Protein AF-A7SSW2-F1 (afdb_monomer_lite)

Radius of gyration: 31.02 Å; chains: 1; bounding box: 79×97×71 Å

Sequence (304 aa):
MAANGRMIFFIEWDREFVSFIKGVTLSPSLRGHIIVHIFYPQDISQSLLPVYKPWLFKHPTPKETKGSTREQLENYIIKYKFTTQDSRADGLSGEPHAYVFTRTNELSKDIIASTYNKGISLKTNLQKECTLLDFLDYKCKACMIGFKDRKELHSHDKDFHSLLCFNPECKHCKKENSFSTEEELRLHLSKQMKCQFCPGKVFCSETFLEKHLKNSHKKCSCPCGKYFGNRQTYLDHFFSYYPPPKGLSRPKHRDGGMPSANVHPNKVKRKVQIEEDNAITTMRLTTASSSSTMFSIESLPGDG

InterPro domains:
  IPR013087 Zinc finger C2H2-type [PS00028] (140-161)
  IPR013087 Zinc finger C2H2-type [PS50157] (138-162)
  IPR013087 Zinc finger C2H2-type [SM00355] (138-161)
  IPR013087 Zinc finger C2H2-type [SM00355] (193-217)

Structure (mmCIF, N/CA/C/O backbone):
data_AF-A7SSW2-F1
#
_entry.id   AF-A7SSW2-F1
#
loop_
_atom_site.group_PDB
_atom_site.id
_atom_site.type_symbol
_atom_site.label_atom_id
_atom_site.label_alt_id
_atom_site.label_comp_id
_atom_site.label_asym_id
_atom_site.label_entity_id
_atom_site.label_seq_id
_atom_site.pdbx_PDB_ins_code
_atom_site.Cartn_x
_atom_site.Cartn_y
_atom_site.Cartn_z
_atom_site.occupancy
_atom_site.B_iso_or_equiv
_atom_site.auth_seq_id
_atom_site.auth_comp_id
_atom_site.auth_asym_id
_atom_site.auth_atom_id
_atom_site.pdbx_PDB_model_num
ATOM 1 N N . MET A 1 1 ? -11.520 -12.405 -7.680 1.00 32.97 1 MET A N 1
ATOM 2 C CA . MET A 1 1 ? -12.721 -12.104 -6.876 1.00 32.97 1 MET A CA 1
ATOM 3 C C . MET A 1 1 ? -12.542 -10.698 -6.333 1.00 32.97 1 MET A C 1
ATOM 5 O O . MET A 1 1 ? -11.629 -10.500 -5.552 1.00 32.97 1 MET A O 1
ATOM 9 N N . ALA A 1 2 ? -13.298 -9.717 -6.829 1.00 31.42 2 ALA A N 1
ATOM 10 C CA . ALA A 1 2 ? -13.198 -8.334 -6.364 1.00 31.42 2 ALA A CA 1
ATOM 11 C C . ALA A 1 2 ? -14.057 -8.182 -5.102 1.00 31.42 2 ALA A C 1
ATOM 13 O O . ALA A 1 2 ? -15.279 -8.072 -5.189 1.00 31.42 2 ALA A O 1
ATOM 14 N N . ALA A 1 3 ? -13.430 -8.259 -3.931 1.00 42.91 3 ALA A N 1
ATOM 15 C CA . ALA A 1 3 ? -14.098 -8.021 -2.660 1.00 42.91 3 ALA A CA 1
ATOM 16 C C . ALA A 1 3 ? -14.239 -6.505 -2.452 1.00 42.91 3 ALA A C 1
ATOM 18 O O . ALA A 1 3 ? -13.406 -5.878 -1.809 1.00 42.91 3 ALA A O 1
ATOM 19 N N . ASN A 1 4 ? -15.302 -5.903 -2.991 1.00 55.81 4 ASN A N 1
ATOM 20 C CA . ASN A 1 4 ? -15.652 -4.492 -2.758 1.00 55.81 4 ASN A CA 1
ATOM 21 C C . ASN A 1 4 ? -16.254 -4.267 -1.350 1.00 55.81 4 ASN A C 1
ATOM 23 O O . ASN A 1 4 ? -17.183 -3.479 -1.179 1.00 55.81 4 ASN A O 1
ATOM 27 N N . GLY A 1 5 ? -15.756 -4.983 -0.339 1.00 71.00 5 GLY A N 1
ATOM 28 C CA . GLY A 1 5 ? -16.127 -4.796 1.060 1.00 71.00 5 GLY A CA 1
ATOM 29 C C . GLY A 1 5 ? -15.298 -3.685 1.700 1.00 71.00 5 GLY A C 1
ATOM 30 O O . GLY A 1 5 ? -14.145 -3.456 1.335 1.00 71.00 5 GLY A O 1
ATOM 31 N N . ARG A 1 6 ? -15.879 -2.980 2.670 1.00 83.94 6 ARG A N 1
ATOM 32 C CA . ARG A 1 6 ? -15.153 -1.981 3.464 1.00 83.94 6 ARG A CA 1
ATOM 33 C C . ARG A 1 6 ? -14.078 -2.672 4.307 1.00 83.94 6 ARG A C 1
ATOM 35 O O . ARG A 1 6 ? -14.362 -3.669 4.966 1.00 83.94 6 ARG A O 1
ATOM 42 N N . MET A 1 7 ? -12.863 -2.141 4.315 1.00 87.75 7 MET A N 1
ATOM 43 C CA . MET A 1 7 ? -11.751 -2.648 5.114 1.00 87.75 7 MET A CA 1
ATOM 44 C C . MET A 1 7 ? -11.543 -1.763 6.339 1.00 87.75 7 MET A C 1
ATOM 46 O O . MET A 1 7 ? -11.414 -0.543 6.223 1.00 87.75 7 MET A O 1
ATOM 50 N N . ILE A 1 8 ? -11.505 -2.376 7.517 1.00 90.69 8 ILE A N 1
ATOM 51 C CA . ILE A 1 8 ? -11.373 -1.676 8.795 1.00 90.69 8 ILE A CA 1
ATOM 52 C C . ILE A 1 8 ? -10.146 -2.223 9.516 1.00 90.69 8 ILE A C 1
ATOM 54 O O . ILE A 1 8 ? -10.021 -3.428 9.702 1.00 90.69 8 ILE A O 1
ATOM 58 N N . PHE A 1 9 ? -9.243 -1.345 9.929 1.00 91.19 9 PHE A N 1
ATOM 59 C CA . PHE A 1 9 ? -7.999 -1.699 10.601 1.00 91.19 9 PHE A CA 1
ATOM 60 C C . PHE A 1 9 ? -8.033 -1.150 12.027 1.00 91.19 9 PHE A C 1
ATOM 62 O O . PHE A 1 9 ? -8.245 0.046 12.213 1.00 91.19 9 PHE A O 1
ATOM 69 N N . PHE A 1 10 ? -7.806 -1.998 13.025 1.00 91.50 10 PHE A N 1
ATOM 70 C CA . PHE A 1 10 ? -7.644 -1.619 14.428 1.00 91.50 10 PHE A CA 1
ATOM 71 C C . PHE A 1 10 ? -6.210 -1.915 14.847 1.00 91.50 10 PHE A C 1
ATOM 73 O O . PHE A 1 10 ? -5.771 -3.059 14.758 1.00 91.50 10 PHE A O 1
ATOM 80 N N . ILE A 1 11 ? -5.468 -0.894 15.266 1.00 89.75 11 ILE A N 1
ATOM 81 C CA . ILE A 1 11 ? -4.022 -0.998 15.474 1.00 89.75 11 ILE A CA 1
ATOM 82 C C . ILE A 1 11 ? -3.668 -0.505 16.870 1.00 89.75 11 ILE A C 1
ATOM 84 O O . ILE A 1 11 ? -3.923 0.651 17.211 1.00 89.75 11 ILE A O 1
ATOM 88 N N . GLU A 1 12 ? -3.037 -1.373 17.654 1.00 88.88 12 GLU A N 1
ATOM 89 C CA . GLU A 1 12 ? -2.269 -0.997 18.836 1.00 88.88 12 GLU A CA 1
ATOM 90 C C . GLU A 1 12 ? -0.979 -0.313 18.359 1.00 88.88 12 GLU A C 1
ATOM 92 O O . GLU A 1 12 ? -0.042 -0.955 17.890 1.00 88.88 12 GLU A O 1
ATOM 97 N N . TRP A 1 13 ? -0.964 1.016 18.389 1.00 88.56 13 TRP A N 1
ATOM 98 C CA . TRP A 1 13 ? 0.068 1.830 17.763 1.00 88.56 13 TRP A CA 1
ATOM 99 C C . TRP A 1 13 ? 1.275 2.026 18.676 1.00 88.56 13 TRP A C 1
ATOM 101 O O . TRP A 1 13 ? 1.170 2.540 19.793 1.00 88.56 13 TRP A O 1
ATOM 111 N N . ASP A 1 14 ? 2.450 1.682 18.154 1.00 79.25 14 ASP A N 1
ATOM 112 C CA . ASP A 1 14 ? 3.733 1.907 18.805 1.00 79.25 14 ASP A CA 1
ATOM 113 C C . ASP A 1 14 ? 4.824 2.349 17.811 1.00 79.25 14 ASP A C 1
ATOM 115 O O . ASP A 1 14 ? 4.553 2.678 16.654 1.00 79.25 14 ASP A O 1
ATOM 119 N N . ARG A 1 15 ? 6.077 2.409 18.282 1.00 75.94 15 ARG A N 1
ATOM 120 C CA . ARG A 1 15 ? 7.226 2.859 17.479 1.00 75.94 15 ARG A CA 1
ATOM 121 C C . ARG A 1 15 ? 7.539 1.938 16.297 1.00 75.94 15 ARG A C 1
ATOM 123 O O . ARG A 1 15 ? 8.122 2.411 15.326 1.00 75.94 15 ARG A O 1
ATOM 130 N N . GLU A 1 16 ? 7.178 0.662 16.373 1.00 74.25 16 GLU A N 1
ATOM 131 C CA . GLU A 1 16 ? 7.440 -0.327 15.327 1.00 74.25 16 GLU A CA 1
ATOM 132 C C . GLU A 1 16 ? 6.388 -0.260 14.209 1.00 74.25 16 GLU A C 1
ATOM 134 O O . GLU A 1 16 ? 6.700 -0.556 13.060 1.00 74.25 16 GLU A O 1
ATOM 139 N N . PHE A 1 17 ? 5.176 0.227 14.504 1.00 77.81 17 PHE A N 1
ATOM 140 C CA . PHE A 1 17 ? 4.076 0.331 13.531 1.00 77.81 17 PHE A CA 1
ATOM 141 C C . PHE A 1 17 ? 4.056 1.606 12.687 1.00 77.81 17 PHE A C 1
ATOM 143 O O . PHE A 1 17 ? 3.204 1.752 11.808 1.00 77.81 17 PHE A O 1
ATOM 150 N N . VAL A 1 18 ? 5.006 2.522 12.887 1.00 80.75 18 VAL A N 1
ATOM 151 C CA . VAL A 1 18 ? 5.069 3.781 12.125 1.00 80.75 18 VAL A CA 1
ATOM 152 C C . VAL A 1 18 ? 5.127 3.524 10.615 1.00 80.75 18 VAL A C 1
ATOM 154 O O . VAL A 1 18 ? 4.513 4.258 9.838 1.00 80.75 18 VAL A O 1
ATOM 157 N N . SER A 1 19 ? 5.827 2.469 10.191 1.00 82.38 19 SER A N 1
ATOM 158 C CA . SER A 1 19 ? 5.965 2.066 8.786 1.00 82.38 19 SER A CA 1
ATOM 159 C C . SER A 1 19 ? 4.642 1.672 8.127 1.00 82.38 19 SER A C 1
ATOM 161 O O . SER A 1 19 ? 4.515 1.855 6.918 1.00 82.38 19 SER A O 1
ATOM 163 N N . PHE A 1 20 ? 3.641 1.220 8.893 1.00 86.94 20 PHE A N 1
ATOM 164 C CA . PHE A 1 20 ? 2.401 0.657 8.354 1.00 86.94 20 PHE A CA 1
ATOM 165 C C . PHE A 1 20 ? 1.665 1.626 7.410 1.00 86.94 20 PHE A C 1
ATOM 167 O O . PHE A 1 20 ? 1.155 1.227 6.367 1.00 86.94 20 PHE A O 1
ATOM 174 N N . ILE A 1 21 ? 1.652 2.921 7.738 1.00 88.44 21 ILE A N 1
ATOM 175 C CA . ILE A 1 21 ? 0.997 3.981 6.941 1.00 88.44 21 ILE A CA 1
ATOM 176 C C . ILE A 1 21 ? 1.968 5.035 6.407 1.00 88.44 21 ILE A C 1
ATOM 178 O O . ILE A 1 21 ? 1.553 5.962 5.704 1.00 88.44 21 ILE A O 1
ATOM 182 N N . LYS A 1 22 ? 3.262 4.936 6.723 1.00 87.19 22 LYS A N 1
ATOM 183 C CA . LYS A 1 22 ? 4.243 5.940 6.307 1.00 87.19 22 LYS A CA 1
ATOM 184 C C . LYS A 1 22 ? 4.389 5.945 4.785 1.00 87.19 22 LYS A C 1
ATOM 186 O O . LYS A 1 22 ? 4.692 4.930 4.174 1.00 87.19 22 LYS A O 1
ATOM 191 N N . GLY A 1 23 ? 4.183 7.114 4.178 1.00 85.88 23 GLY A N 1
ATOM 192 C CA . GLY A 1 23 ? 4.282 7.297 2.725 1.00 85.88 23 GLY A CA 1
ATOM 193 C C . GLY A 1 23 ? 3.109 6.722 1.923 1.00 85.88 23 GLY A C 1
ATOM 194 O O . GLY A 1 23 ? 3.071 6.910 0.711 1.00 85.88 23 GLY A O 1
ATOM 195 N N . VAL A 1 24 ? 2.131 6.081 2.572 1.00 90.25 24 VAL A N 1
ATOM 196 C CA . VAL A 1 24 ? 0.967 5.510 1.889 1.00 90.25 24 VAL A CA 1
ATOM 197 C C . VAL A 1 24 ? -0.050 6.600 1.558 1.00 90.25 24 VAL A C 1
ATOM 199 O O . VAL A 1 24 ? -0.438 7.412 2.407 1.00 90.25 24 VAL A O 1
ATOM 202 N N . THR A 1 25 ? -0.523 6.590 0.314 1.00 92.19 25 THR A N 1
ATOM 203 C CA . THR A 1 25 ? -1.600 7.463 -0.160 1.00 92.19 25 THR A CA 1
ATOM 204 C C . THR A 1 25 ? -2.740 6.635 -0.743 1.00 92.19 25 THR A C 1
ATOM 206 O O . THR A 1 25 ? -2.520 5.605 -1.369 1.00 92.19 25 THR A O 1
ATOM 209 N N . LEU A 1 26 ? -3.979 7.087 -0.543 1.00 93.38 26 LEU A N 1
ATOM 210 C CA . LEU A 1 26 ? -5.169 6.463 -1.121 1.00 93.38 26 LEU A CA 1
ATOM 211 C C . LEU A 1 26 ? -5.798 7.404 -2.150 1.00 93.38 26 LEU A C 1
ATOM 213 O O . LEU A 1 26 ? -5.981 8.605 -1.876 1.00 93.38 26 LEU A O 1
ATOM 217 N N . SER A 1 27 ? -6.154 6.841 -3.304 1.00 92.75 27 SER A N 1
ATOM 218 C CA . SER A 1 27 ? -7.001 7.496 -4.306 1.00 92.75 27 SER A CA 1
ATOM 219 C C . SER A 1 27 ? -8.309 7.998 -3.673 1.00 92.75 27 SER A C 1
ATOM 221 O O . SER A 1 27 ? -8.798 7.385 -2.720 1.00 92.75 27 SER A O 1
ATOM 223 N N . PRO A 1 28 ? -8.884 9.122 -4.141 1.00 91.50 28 PRO A N 1
ATOM 224 C CA . PRO A 1 28 ? -10.097 9.696 -3.552 1.00 91.50 28 PRO A CA 1
ATOM 225 C C . PRO A 1 28 ? -11.261 8.705 -3.423 1.00 91.50 28 PRO A C 1
ATOM 227 O O . PRO A 1 28 ? -11.895 8.645 -2.373 1.00 91.50 28 PRO A O 1
ATOM 230 N N . SER A 1 29 ? -11.476 7.887 -4.449 1.00 90.25 29 SER A N 1
ATOM 231 C CA . SER A 1 29 ? -12.510 6.852 -4.526 1.00 90.25 29 SER A CA 1
ATOM 232 C C . SER A 1 29 ? -12.311 5.701 -3.536 1.00 90.25 29 SER A C 1
ATOM 234 O O . SER A 1 29 ? -13.294 5.127 -3.076 1.00 90.25 29 SER A O 1
ATOM 236 N N . LEU A 1 30 ? -11.068 5.373 -3.162 1.00 90.38 30 LEU A N 1
ATOM 237 C CA . LEU A 1 30 ? -10.767 4.320 -2.189 1.00 90.38 30 LEU A CA 1
ATOM 238 C C . LEU A 1 30 ? -10.923 4.792 -0.733 1.00 90.38 30 LEU A C 1
ATOM 240 O O . LEU A 1 30 ? -11.161 3.974 0.154 1.00 90.38 30 LEU A O 1
ATOM 244 N N . ARG A 1 31 ? -10.830 6.101 -0.455 1.00 89.50 31 ARG A N 1
ATOM 245 C CA . ARG A 1 31 ? -10.845 6.642 0.924 1.00 89.50 31 ARG A CA 1
ATOM 246 C C . ARG A 1 31 ? -12.107 6.281 1.712 1.00 89.50 31 ARG A C 1
ATOM 248 O O . ARG A 1 31 ? -12.014 6.128 2.922 1.00 89.50 31 ARG A O 1
ATOM 255 N N . GLY A 1 32 ? -13.257 6.125 1.053 1.00 86.50 32 GLY A N 1
ATOM 256 C CA . GLY A 1 32 ? -14.507 5.703 1.706 1.00 86.50 32 GLY A CA 1
ATOM 257 C C . GLY A 1 32 ? -14.544 4.217 2.085 1.00 86.50 32 GLY A C 1
ATOM 258 O O . GLY A 1 32 ? -15.307 3.810 2.961 1.00 86.50 32 GLY A O 1
ATOM 259 N N . HIS A 1 33 ? -13.688 3.405 1.465 1.00 87.69 33 HIS A N 1
ATOM 260 C CA . HIS A 1 33 ? -13.653 1.955 1.643 1.00 87.69 33 HIS A CA 1
ATOM 261 C C . HIS A 1 33 ? -12.639 1.499 2.691 1.00 87.69 33 HIS A C 1
ATOM 263 O O . HIS A 1 33 ? -12.653 0.331 3.064 1.00 87.69 33 HIS A O 1
ATOM 269 N N . ILE A 1 34 ? -11.772 2.392 3.170 1.00 90.81 34 ILE A N 1
ATOM 270 C CA . ILE A 1 34 ? -10.734 2.076 4.150 1.00 90.81 34 ILE A CA 1
ATOM 271 C C . ILE A 1 34 ? -10.945 2.933 5.388 1.00 90.81 34 ILE A C 1
ATOM 273 O O . ILE A 1 34 ? -11.094 4.148 5.293 1.00 90.81 34 ILE A O 1
ATOM 277 N N . ILE A 1 35 ? -10.920 2.299 6.557 1.00 91.88 35 ILE A N 1
ATOM 278 C CA . ILE A 1 35 ? -10.876 2.984 7.845 1.00 91.88 35 ILE A CA 1
ATOM 279 C C . ILE A 1 35 ? -9.727 2.426 8.665 1.00 91.88 35 ILE A C 1
ATOM 281 O O . ILE A 1 35 ? -9.618 1.216 8.834 1.00 91.88 35 ILE A O 1
ATOM 285 N N . VAL A 1 36 ? -8.910 3.300 9.239 1.00 92.88 36 VAL A N 1
ATOM 286 C CA . VAL A 1 36 ? -7.834 2.915 10.149 1.00 92.88 36 VAL A CA 1
ATOM 287 C C . VAL A 1 36 ? -8.064 3.577 11.502 1.00 92.88 36 VAL A C 1
ATOM 289 O O . VAL A 1 36 ? -8.122 4.798 11.595 1.00 92.88 36 VAL A O 1
ATOM 292 N N . HIS A 1 37 ? -8.181 2.778 12.555 1.00 94.06 37 HIS A N 1
ATOM 293 C CA . HIS A 1 37 ? -8.234 3.202 13.948 1.00 94.06 37 HIS A CA 1
ATOM 294 C C . HIS A 1 37 ? -6.894 2.879 14.609 1.00 94.06 37 HIS A C 1
ATOM 296 O O . HIS A 1 37 ? -6.517 1.711 14.697 1.00 94.06 37 HIS A O 1
ATOM 302 N N . ILE A 1 38 ? -6.188 3.902 15.090 1.00 93.25 38 ILE A N 1
ATOM 303 C CA . ILE A 1 38 ? -4.947 3.735 15.853 1.00 93.25 38 ILE A CA 1
ATOM 304 C C . ILE A 1 38 ? -5.175 4.073 17.325 1.00 93.25 38 ILE A C 1
ATOM 306 O O . ILE A 1 38 ? -5.733 5.124 17.640 1.00 93.25 38 ILE A O 1
ATOM 310 N N . PHE A 1 39 ? -4.730 3.190 18.214 1.00 92.56 39 PHE A N 1
ATOM 311 C CA . PHE A 1 39 ? -4.808 3.337 19.666 1.00 92.56 39 PHE A CA 1
ATOM 312 C C . PHE A 1 39 ? -3.399 3.498 20.214 1.00 92.56 39 PHE A C 1
ATOM 314 O O . PHE A 1 39 ? -2.564 2.637 19.960 1.00 92.56 39 PHE A O 1
ATOM 321 N N . TYR A 1 40 ? -3.110 4.582 20.932 1.00 90.69 40 TYR A N 1
ATOM 322 C CA . TYR A 1 40 ? -1.745 4.874 21.382 1.00 90.69 40 TYR A CA 1
ATOM 323 C C . TYR A 1 40 ? -1.701 5.460 22.796 1.00 90.69 40 TYR A C 1
ATOM 325 O O . TYR A 1 40 ? -2.590 6.233 23.155 1.00 90.69 40 TYR A O 1
ATOM 333 N N . PRO A 1 41 ? -0.639 5.185 23.576 1.00 88.31 41 PRO A N 1
ATOM 334 C CA . PRO A 1 41 ? -0.391 5.863 24.846 1.00 88.31 41 PRO A CA 1
ATOM 335 C C . PRO A 1 41 ? -0.279 7.378 24.664 1.00 88.31 41 PRO A C 1
ATOM 337 O O . PRO A 1 41 ? 0.443 7.848 23.785 1.00 88.31 41 PRO A O 1
ATOM 340 N N . GLN A 1 42 ? -0.968 8.156 25.500 1.00 87.25 42 GLN A N 1
ATOM 341 C CA . GLN A 1 42 ? -1.008 9.619 25.381 1.00 87.25 42 GLN A CA 1
ATOM 342 C C . GLN A 1 42 ? 0.376 10.299 25.471 1.00 87.25 42 GLN A C 1
ATOM 344 O O . GLN A 1 42 ? 0.534 11.418 24.990 1.00 87.25 42 GLN A O 1
ATOM 349 N N . ASP A 1 43 ? 1.381 9.630 26.041 1.00 85.12 43 ASP A N 1
ATOM 350 C CA . ASP A 1 43 ? 2.764 10.107 26.151 1.00 85.12 43 ASP A CA 1
ATOM 351 C C . ASP A 1 43 ? 3.634 9.831 24.907 1.00 85.12 43 ASP A C 1
ATOM 353 O O . ASP A 1 43 ? 4.825 10.153 24.899 1.00 85.12 43 ASP A O 1
ATOM 357 N N . ILE A 1 44 ? 3.069 9.274 23.828 1.00 85.44 44 ILE A N 1
ATOM 358 C CA . ILE A 1 44 ? 3.795 9.117 22.564 1.00 85.44 44 ILE A CA 1
ATOM 359 C C . ILE A 1 44 ? 4.098 10.482 21.920 1.00 85.44 44 ILE A C 1
ATOM 361 O O . ILE A 1 44 ? 3.265 11.388 21.886 1.00 85.44 44 ILE A O 1
ATOM 365 N N . SER A 1 45 ? 5.299 10.623 21.352 1.00 86.56 45 SER A N 1
ATOM 366 C CA . SER A 1 45 ? 5.687 11.842 20.633 1.00 86.56 45 SER A CA 1
ATOM 367 C C . SER A 1 45 ? 4.785 12.096 19.421 1.00 86.56 45 SER A C 1
ATOM 369 O O . SER A 1 45 ? 4.563 11.198 18.608 1.00 86.56 45 SER A O 1
ATOM 371 N N . GLN A 1 46 ? 4.362 13.350 19.229 1.00 85.75 46 GLN A N 1
ATOM 372 C CA . GLN A 1 46 ? 3.592 13.786 18.055 1.00 85.75 46 GLN A CA 1
ATOM 373 C C . GLN A 1 46 ? 4.319 13.507 16.731 1.00 85.75 46 GLN A C 1
ATOM 375 O O . GLN A 1 46 ? 3.672 13.223 15.728 1.00 85.75 46 GLN A O 1
ATOM 380 N N . SER A 1 47 ? 5.657 13.517 16.725 1.00 86.31 47 SER A N 1
ATOM 381 C CA . SER A 1 47 ? 6.461 13.188 15.537 1.00 86.31 47 SER A CA 1
ATOM 382 C C . SER A 1 47 ? 6.346 11.726 15.093 1.00 86.31 47 SER A C 1
ATOM 384 O O . SER A 1 47 ? 6.664 11.403 13.950 1.00 86.31 47 SER A O 1
ATOM 386 N N . LEU A 1 48 ? 5.902 10.841 15.989 1.00 85.44 48 LEU A N 1
ATOM 387 C CA . LEU A 1 48 ? 5.667 9.423 15.714 1.00 85.44 48 LEU A CA 1
ATOM 388 C C . LEU A 1 48 ? 4.212 9.145 15.335 1.00 85.44 48 LEU A C 1
ATOM 390 O O . LEU A 1 48 ? 3.886 8.027 14.933 1.00 85.44 48 LEU A O 1
ATOM 394 N N . LEU A 1 49 ? 3.333 10.139 15.477 1.00 88.62 49 LEU A N 1
ATOM 395 C CA . LEU A 1 49 ? 1.949 10.015 15.071 1.00 88.62 49 LEU A CA 1
ATOM 396 C C . LEU A 1 49 ? 1.810 10.350 13.586 1.00 88.62 49 LEU A C 1
ATOM 398 O O . LEU A 1 49 ? 2.412 11.300 13.084 1.00 88.62 49 LEU A O 1
ATOM 402 N N . PRO A 1 50 ? 0.973 9.601 12.863 1.00 87.94 50 PRO A N 1
ATOM 403 C CA . PRO A 1 50 ? 0.709 9.888 11.466 1.00 87.94 50 PRO A CA 1
ATOM 404 C C . PRO A 1 50 ? 0.028 11.245 11.294 1.00 87.94 50 PRO A C 1
ATOM 406 O O . PRO A 1 50 ? -0.786 11.668 12.120 1.00 87.94 50 PRO A O 1
ATOM 409 N N . VAL A 1 51 ? 0.324 11.916 10.185 1.00 89.06 51 VAL A N 1
ATOM 410 C CA . VAL A 1 51 ? -0.365 13.152 9.789 1.00 89.06 51 VAL A CA 1
ATOM 411 C C . VAL A 1 51 ? -1.853 12.863 9.567 1.00 89.06 51 VAL A C 1
ATOM 413 O O . VAL A 1 51 ? -2.230 11.740 9.231 1.00 89.06 51 VAL A O 1
ATOM 416 N N . TYR A 1 52 ? -2.703 13.871 9.770 1.00 88.19 52 TYR A N 1
ATOM 417 C CA . TYR A 1 52 ? -4.140 13.761 9.533 1.00 88.19 52 TYR A CA 1
ATOM 418 C C . TYR A 1 52 ? -4.449 13.196 8.134 1.00 88.19 52 TYR A C 1
ATOM 420 O O . TYR A 1 52 ? -3.905 13.647 7.121 1.00 88.19 52 TYR A O 1
ATOM 428 N N . LYS A 1 53 ? -5.342 12.204 8.094 1.00 89.88 53 LYS A N 1
ATOM 429 C CA . LYS A 1 53 ? -5.933 11.633 6.882 1.00 89.88 53 LYS A CA 1
ATOM 430 C C . LYS A 1 53 ? -7.426 11.409 7.156 1.00 89.88 53 LYS A C 1
ATOM 432 O O . LYS A 1 53 ? -7.758 10.977 8.255 1.00 89.88 53 LYS A O 1
ATOM 437 N N . PRO A 1 54 ? -8.323 11.626 6.179 1.00 88.19 54 PRO A N 1
ATOM 438 C CA . PRO A 1 54 ? -9.772 11.515 6.397 1.00 88.19 54 PRO A CA 1
ATOM 439 C C . PRO A 1 54 ? -10.248 10.089 6.732 1.00 88.19 54 PRO A C 1
ATOM 441 O O . PRO A 1 54 ? -11.332 9.908 7.268 1.00 88.19 54 PRO A O 1
ATOM 444 N N . TRP A 1 55 ? -9.434 9.077 6.431 1.00 90.31 55 TRP A N 1
ATOM 445 C CA . TRP A 1 55 ? -9.691 7.659 6.698 1.00 90.31 55 TRP A CA 1
ATOM 446 C C . TRP A 1 55 ? -8.984 7.142 7.965 1.00 90.31 55 TRP A C 1
ATOM 448 O O . TRP A 1 55 ? -9.002 5.941 8.229 1.00 90.31 55 TRP A O 1
ATOM 458 N N . LEU A 1 56 ? -8.330 8.020 8.736 1.00 93.56 56 LEU A N 1
ATOM 459 C CA . LEU A 1 56 ? -7.490 7.663 9.880 1.00 93.56 56 LEU A CA 1
ATOM 460 C C . LEU A 1 56 ? -7.986 8.324 11.170 1.00 93.56 56 LEU A C 1
ATOM 462 O O . LEU A 1 56 ? -7.982 9.547 11.303 1.00 93.56 56 LEU A O 1
ATOM 466 N N . PHE A 1 57 ? -8.330 7.497 12.150 1.00 94.06 57 PHE A N 1
ATOM 467 C CA . PHE A 1 57 ? -8.869 7.888 13.445 1.00 94.06 57 PHE A CA 1
ATOM 468 C C . PHE A 1 57 ? -7.866 7.587 14.557 1.00 94.06 57 PHE A C 1
ATOM 470 O O . PHE A 1 57 ? -7.299 6.497 14.627 1.00 94.06 57 PHE A O 1
ATOM 477 N N . LYS A 1 58 ? -7.664 8.569 15.435 1.00 93.81 58 LYS A N 1
ATOM 478 C CA . LYS A 1 58 ? -6.680 8.555 16.520 1.00 93.81 58 LYS A CA 1
ATOM 479 C C . LYS A 1 58 ? -7.384 8.418 17.867 1.00 93.81 58 LYS A C 1
ATOM 481 O O . LYS A 1 58 ? -8.234 9.245 18.180 1.00 93.81 58 LYS A O 1
ATOM 486 N N . HIS A 1 59 ? -6.997 7.420 18.656 1.00 93.19 59 HIS A N 1
ATOM 487 C CA . HIS A 1 59 ? -7.580 7.113 19.965 1.00 93.19 59 HIS A CA 1
ATOM 488 C C . HIS A 1 59 ? -6.474 7.129 21.034 1.00 93.19 59 HIS A C 1
ATOM 490 O O . HIS A 1 59 ? -5.780 6.125 21.209 1.00 93.19 59 HIS A O 1
ATOM 496 N N . PRO A 1 60 ? -6.242 8.265 21.717 1.00 90.75 60 PRO A N 1
ATOM 497 C CA . PRO A 1 60 ? -5.270 8.325 22.803 1.00 90.75 60 PRO A CA 1
ATOM 498 C C . PRO A 1 60 ? -5.769 7.529 24.015 1.00 90.75 60 PRO A C 1
ATOM 500 O O . PRO A 1 60 ? -6.931 7.643 24.403 1.00 90.75 60 PRO A O 1
ATOM 503 N N . THR A 1 61 ? -4.881 6.758 24.639 1.00 87.94 61 THR A N 1
ATOM 504 C CA . THR A 1 61 ? -5.182 5.935 25.814 1.00 87.94 61 THR A CA 1
ATOM 505 C C . THR A 1 61 ? -4.483 6.521 27.049 1.00 87.94 61 THR A C 1
ATOM 507 O O . THR A 1 61 ? -3.260 6.715 26.993 1.00 87.94 61 THR A O 1
ATOM 510 N N . PRO A 1 62 ? -5.198 6.821 28.155 1.00 82.12 62 PRO A N 1
ATOM 511 C CA . PRO A 1 62 ? -4.592 7.372 29.364 1.00 82.12 62 PRO A CA 1
ATOM 512 C C . PRO A 1 62 ? -3.575 6.413 29.983 1.00 82.12 62 PRO A C 1
ATOM 514 O O . PRO A 1 62 ? -3.759 5.200 29.959 1.00 82.12 62 PRO A O 1
ATOM 517 N N . LYS A 1 63 ? -2.527 6.971 30.589 1.00 69.12 63 LYS A N 1
ATOM 518 C CA . LYS A 1 63 ? -1.427 6.208 31.197 1.00 69.12 63 LYS A CA 1
ATOM 519 C C . LYS A 1 63 ? -1.820 5.477 32.491 1.00 69.12 63 LYS A C 1
ATOM 521 O O . LYS A 1 63 ? -1.174 4.503 32.856 1.00 69.12 63 LYS A O 1
ATOM 526 N N . GLU A 1 64 ? -2.855 5.960 33.181 1.00 57.69 64 GLU A N 1
ATOM 527 C CA . GLU A 1 64 ? -3.161 5.603 34.579 1.00 57.69 64 GLU A CA 1
ATOM 528 C C . GLU A 1 64 ? -4.381 4.691 34.766 1.00 57.69 64 GLU A C 1
ATOM 530 O O . GLU A 1 64 ? -4.638 4.212 35.871 1.00 57.69 64 GLU A O 1
ATOM 535 N N . THR A 1 65 ? -5.157 4.423 33.713 1.00 52.97 65 THR A N 1
ATOM 536 C CA . THR A 1 65 ? -6.261 3.462 33.832 1.00 52.97 65 THR A CA 1
ATOM 537 C C . THR A 1 65 ? -5.695 2.051 33.776 1.00 52.97 65 THR A C 1
ATOM 539 O O . THR A 1 65 ? -4.838 1.757 32.952 1.00 52.97 65 THR A O 1
ATOM 542 N N . LYS A 1 66 ? -6.199 1.161 34.640 1.00 46.22 66 LYS A N 1
ATOM 543 C CA . LYS A 1 66 ? -5.809 -0.259 34.753 1.00 46.22 66 LYS A CA 1
ATOM 544 C C . LYS A 1 66 ? -5.929 -1.076 33.454 1.00 46.22 66 LYS A C 1
ATOM 546 O O . LYS A 1 66 ? -5.640 -2.264 33.498 1.00 46.22 66 LYS A O 1
ATOM 551 N N . GLY A 1 67 ? -6.344 -0.460 32.346 1.00 57.72 67 GLY A N 1
ATOM 552 C CA . GLY A 1 67 ? -6.434 -1.105 31.054 1.00 57.72 67 GLY A CA 1
ATOM 553 C C . GLY A 1 67 ? -5.304 -0.712 30.122 1.00 57.72 67 GLY A C 1
ATOM 554 O O . GLY A 1 67 ? -5.118 0.462 29.799 1.00 57.72 67 GLY A O 1
ATOM 555 N N . SER A 1 68 ? -4.571 -1.723 29.666 1.00 78.38 68 SER A N 1
ATOM 556 C CA . SER A 1 68 ? -3.578 -1.585 28.600 1.00 78.38 68 SER A CA 1
ATOM 557 C C . SER A 1 68 ? -4.192 -0.928 27.347 1.00 78.38 68 SER A C 1
ATOM 559 O O . SER A 1 68 ? -5.392 -1.050 27.100 1.00 78.38 68 SER A O 1
ATOM 561 N N . THR A 1 69 ? -3.394 -0.243 26.512 1.00 85.44 69 THR A N 1
ATOM 562 C CA . THR A 1 69 ? -3.841 0.307 25.206 1.00 85.44 69 THR A CA 1
ATOM 563 C C . THR A 1 69 ? -4.628 -0.730 24.396 1.00 85.44 69 THR A C 1
ATOM 565 O O . THR A 1 69 ? -5.628 -0.413 23.749 1.00 85.44 69 THR A O 1
ATOM 568 N N . ARG A 1 70 ? -4.216 -1.993 24.522 1.00 85.00 70 ARG A N 1
ATOM 569 C CA . ARG A 1 70 ? -4.920 -3.168 24.031 1.00 85.00 70 ARG A CA 1
ATOM 570 C C . ARG A 1 70 ? -6.359 -3.267 24.545 1.00 85.00 70 ARG A C 1
ATOM 572 O O . ARG A 1 70 ? -7.260 -3.332 23.726 1.00 85.00 70 ARG A O 1
ATOM 579 N N . GLU A 1 71 ? -6.621 -3.235 25.848 1.00 85.81 71 GLU A N 1
ATOM 580 C CA . GLU A 1 71 ? -7.991 -3.336 26.387 1.00 85.81 71 GLU A CA 1
ATOM 581 C C . GLU A 1 71 ? -8.931 -2.252 25.855 1.00 85.81 71 GLU A C 1
ATOM 583 O O . GLU A 1 71 ? -10.119 -2.499 25.650 1.00 85.81 71 GLU A O 1
ATOM 588 N N . GLN A 1 72 ? -8.424 -1.046 25.601 1.00 87.88 72 GLN A N 1
ATOM 589 C CA . GLN A 1 72 ? -9.240 0.015 25.007 1.00 87.88 72 GLN A CA 1
ATOM 590 C C . GLN A 1 72 ? -9.585 -0.279 23.550 1.00 87.88 72 GLN A C 1
ATOM 592 O O . GLN A 1 72 ? -10.742 -0.122 23.159 1.00 87.88 72 GLN A O 1
ATOM 597 N N . LEU A 1 73 ? -8.610 -0.754 22.772 1.00 89.56 73 LEU A N 1
ATOM 598 C CA . LEU A 1 73 ? -8.827 -1.251 21.415 1.00 89.56 73 LEU A CA 1
ATOM 599 C C . LEU A 1 73 ? -9.855 -2.390 21.414 1.00 89.56 73 LEU A C 1
ATOM 601 O O . LEU A 1 73 ? -10.810 -2.362 20.640 1.00 89.56 73 LEU A O 1
ATOM 605 N N . GLU A 1 74 ? -9.698 -3.362 22.310 1.00 87.56 74 GLU A N 1
ATOM 606 C CA . GLU A 1 74 ? -10.569 -4.531 22.426 1.00 87.56 74 GLU A CA 1
ATOM 607 C C . GLU A 1 74 ? -12.017 -4.126 22.763 1.00 87.56 74 GLU A C 1
ATOM 609 O O . GLU A 1 74 ? -12.964 -4.499 22.062 1.00 87.56 74 GLU A O 1
ATOM 614 N N . ASN A 1 75 ? -12.193 -3.265 23.768 1.00 87.75 75 ASN A N 1
ATOM 615 C CA . ASN A 1 75 ? -13.494 -2.710 24.141 1.00 87.75 75 ASN A CA 1
ATOM 616 C C . ASN A 1 75 ? -14.123 -1.874 23.020 1.00 87.75 75 ASN A C 1
ATOM 618 O O . ASN A 1 75 ? -15.347 -1.889 22.842 1.00 87.75 75 ASN A O 1
ATOM 622 N N . TYR A 1 76 ? -13.304 -1.139 22.264 1.00 90.25 76 TYR A N 1
ATOM 623 C CA . TYR A 1 76 ? -13.771 -0.367 21.121 1.00 90.25 76 TYR A CA 1
ATOM 624 C C . TYR A 1 76 ? -14.312 -1.284 20.027 1.00 90.25 76 TYR A C 1
ATOM 626 O O . TYR A 1 76 ? -15.419 -1.049 19.556 1.00 90.25 76 TYR A O 1
ATOM 634 N N . ILE A 1 77 ? -13.594 -2.355 19.676 1.00 88.56 77 ILE A N 1
ATOM 635 C CA . ILE A 1 77 ? -14.028 -3.344 18.674 1.00 88.56 77 ILE A CA 1
ATOM 636 C C . ILE A 1 77 ? -15.377 -3.965 19.058 1.00 88.56 77 ILE A C 1
ATOM 638 O O . ILE A 1 77 ? -16.270 -4.062 18.217 1.00 88.56 77 ILE A O 1
ATOM 642 N N . ILE A 1 78 ? -15.566 -4.342 20.327 1.00 84.44 78 ILE A N 1
ATOM 643 C CA . ILE A 1 78 ? -16.828 -4.934 20.808 1.00 84.44 78 ILE A CA 1
ATOM 644 C C . ILE A 1 78 ? -18.004 -3.967 20.602 1.00 84.44 78 ILE A C 1
ATOM 646 O O . ILE A 1 78 ? -19.065 -4.363 20.100 1.00 84.44 78 ILE A O 1
ATOM 650 N N . LYS A 1 79 ? -17.804 -2.693 20.963 1.00 85.75 79 LYS A N 1
ATOM 651 C CA . LYS A 1 79 ? -18.804 -1.620 20.835 1.00 85.75 79 LYS A CA 1
ATOM 652 C C . LYS A 1 79 ? -18.940 -1.093 19.410 1.00 85.75 79 LYS A C 1
ATOM 654 O O . LYS A 1 79 ? -19.922 -0.412 19.110 1.00 85.75 79 LYS A O 1
ATOM 659 N N . TYR A 1 80 ? -17.977 -1.389 18.542 1.00 84.12 80 TYR A N 1
ATOM 660 C CA . TYR A 1 80 ? -17.965 -0.895 17.183 1.00 84.12 80 TYR A CA 1
ATOM 661 C C . TYR A 1 80 ? -19.196 -1.410 16.444 1.00 84.12 80 TYR A C 1
ATOM 663 O O . TYR A 1 80 ? -19.479 -2.615 16.373 1.00 84.12 80 TYR A O 1
ATOM 671 N N . LYS A 1 81 ? -19.954 -0.463 15.898 1.00 74.69 81 LYS A N 1
ATOM 672 C CA . LYS A 1 81 ? -21.043 -0.766 14.986 1.00 74.69 81 LYS A CA 1
ATOM 673 C C . LYS A 1 81 ? -20.417 -0.999 13.624 1.00 74.69 81 LYS A C 1
ATOM 675 O O . LYS A 1 81 ? -20.151 -0.056 12.888 1.00 74.69 81 LYS A O 1
ATOM 680 N N . PHE A 1 82 ? -20.184 -2.265 13.307 1.00 72.00 82 PHE A N 1
ATOM 681 C CA . PHE A 1 82 ? -19.889 -2.708 11.951 1.00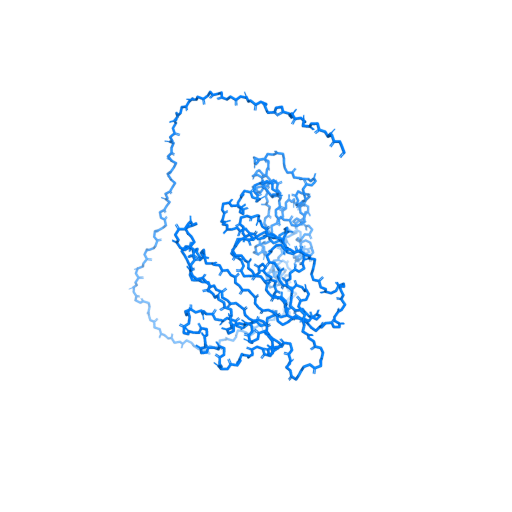 72.00 82 PHE A CA 1
ATOM 682 C C . PHE A 1 82 ? -21.172 -2.568 11.130 1.00 72.00 82 PHE A C 1
ATOM 684 O O . PHE A 1 82 ? -21.876 -3.542 10.878 1.00 72.00 82 PHE A O 1
ATOM 691 N N . THR A 1 83 ? -21.566 -1.329 10.840 1.00 57.09 83 THR A N 1
ATOM 692 C CA . THR A 1 83 ? -22.776 -1.033 10.084 1.00 57.09 83 THR A CA 1
ATOM 693 C C . THR A 1 83 ? -22.666 -1.688 8.711 1.00 57.09 83 THR A C 1
ATOM 695 O O . THR A 1 83 ? -21.868 -1.285 7.872 1.00 57.09 83 THR A O 1
ATOM 698 N N . THR A 1 84 ? -23.494 -2.709 8.491 1.00 52.72 84 THR A N 1
ATOM 699 C CA . THR A 1 84 ? -23.855 -3.252 7.170 1.00 52.72 84 THR A CA 1
ATOM 700 C C . THR A 1 84 ? -24.941 -2.405 6.487 1.00 52.72 84 THR A C 1
ATOM 702 O O . THR A 1 84 ? -25.296 -2.632 5.328 1.00 52.72 84 THR A O 1
ATOM 705 N N . GLN A 1 85 ? -25.474 -1.413 7.207 1.00 41.19 85 GLN A N 1
ATOM 706 C CA . GLN A 1 85 ? -26.468 -0.458 6.736 1.00 41.19 85 GLN A CA 1
ATOM 707 C C . GLN A 1 85 ? -25.801 0.642 5.909 1.00 41.19 85 GLN A C 1
ATOM 709 O O . GLN A 1 85 ? -25.497 1.694 6.440 1.00 41.19 85 GLN A O 1
ATOM 714 N N . ASP A 1 86 ? -25.539 0.346 4.638 1.00 39.56 86 ASP A N 1
ATOM 715 C CA . ASP A 1 86 ? -25.643 1.296 3.511 1.00 39.56 86 ASP A CA 1
ATOM 716 C C . ASP A 1 86 ? -25.756 0.539 2.173 1.00 39.56 86 ASP A C 1
ATOM 718 O O . ASP A 1 86 ? -25.421 1.016 1.090 1.00 39.56 86 ASP A O 1
ATOM 722 N N . SER A 1 87 ? -26.313 -0.673 2.221 1.00 40.97 87 SER A N 1
ATOM 723 C CA . SER A 1 87 ? -26.587 -1.516 1.053 1.00 40.97 87 SER A CA 1
ATOM 724 C C . SER A 1 87 ? -27.737 -0.996 0.171 1.00 40.97 87 SER A C 1
ATOM 726 O O . SER A 1 87 ? -28.128 -1.671 -0.776 1.00 40.97 87 SER A O 1
ATOM 728 N N . ARG A 1 88 ? -28.284 0.199 0.445 1.00 39.09 88 ARG A N 1
ATOM 729 C CA . ARG A 1 88 ? -29.393 0.787 -0.328 1.00 39.09 88 ARG A CA 1
ATOM 730 C C . ARG A 1 88 ? -29.082 2.101 -1.048 1.00 39.09 88 ARG A C 1
ATOM 732 O O . ARG A 1 88 ? -29.910 2.498 -1.858 1.00 39.09 88 ARG A O 1
ATOM 739 N N . ALA A 1 89 ? -27.925 2.731 -0.823 1.00 41.38 89 ALA A N 1
ATOM 740 C CA . ALA A 1 89 ? -27.586 3.994 -1.493 1.00 41.38 89 ALA A CA 1
ATOM 741 C C . ALA A 1 89 ? -26.421 3.880 -2.497 1.00 41.38 89 ALA A C 1
ATOM 743 O O . ALA A 1 89 ? -26.535 4.433 -3.583 1.00 41.38 89 ALA A O 1
ATOM 744 N N . ASP A 1 90 ? -25.367 3.100 -2.206 1.00 43.84 90 ASP A N 1
ATOM 745 C CA . ASP A 1 90 ? -24.102 3.188 -2.971 1.00 43.84 90 ASP A CA 1
ATOM 746 C C . ASP A 1 90 ? -23.586 1.871 -3.586 1.00 43.84 90 ASP A C 1
ATOM 748 O O . ASP A 1 90 ? -22.436 1.778 -4.019 1.00 43.84 90 ASP A O 1
ATOM 752 N N . GLY A 1 91 ? -24.405 0.815 -3.650 1.00 45.62 91 GLY A N 1
ATOM 753 C CA . GLY A 1 91 ? -24.009 -0.440 -4.316 1.00 45.62 91 GLY A CA 1
ATOM 754 C C . GLY A 1 91 ? -22.812 -1.162 -3.669 1.00 45.62 91 GLY A C 1
ATOM 755 O O . GLY A 1 91 ? -22.199 -2.035 -4.285 1.00 45.62 91 GLY A O 1
ATOM 756 N N . LEU A 1 92 ? -22.473 -0.820 -2.422 1.00 50.69 92 LEU A N 1
ATOM 757 C CA . LEU A 1 92 ? -21.425 -1.455 -1.623 1.00 50.69 92 LEU A CA 1
ATOM 758 C C . LEU A 1 92 ? -21.920 -2.803 -1.080 1.00 50.69 92 LEU A C 1
ATOM 760 O O . LEU A 1 92 ? -22.225 -2.945 0.102 1.00 50.69 92 LEU A O 1
ATOM 764 N N . SER A 1 93 ? -22.048 -3.806 -1.951 1.00 44.91 93 SER A N 1
ATOM 765 C CA . SER A 1 93 ? -22.369 -5.173 -1.535 1.00 44.91 93 SER A CA 1
ATOM 766 C C . SER A 1 93 ? -21.083 -5.922 -1.169 1.00 44.91 93 SER A C 1
ATOM 768 O O . SER A 1 93 ? -20.390 -6.457 -2.036 1.00 44.91 93 SER A O 1
ATOM 770 N N . GLY A 1 94 ? -20.743 -5.959 0.116 1.00 59.06 94 GLY A N 1
ATOM 771 C CA . GLY A 1 94 ? -19.646 -6.782 0.616 1.00 59.06 94 GLY A CA 1
ATOM 772 C C . GLY A 1 94 ? -19.559 -6.739 2.133 1.00 59.06 94 GLY A C 1
ATOM 773 O O . GLY A 1 94 ? -19.700 -5.673 2.731 1.00 59.06 94 GLY A O 1
ATOM 774 N N . GLU A 1 95 ? -19.322 -7.891 2.757 1.00 65.62 95 GLU A N 1
ATOM 775 C CA . GLU A 1 95 ? -19.088 -7.953 4.198 1.00 65.62 95 GLU A CA 1
ATOM 776 C C . GLU A 1 95 ? -17.826 -7.151 4.563 1.00 65.62 95 GLU A C 1
ATOM 778 O O . GLU A 1 95 ? -16.805 -7.226 3.858 1.00 65.62 95 GLU A O 1
ATOM 783 N N . PRO A 1 96 ? -17.873 -6.340 5.634 1.00 73.00 96 PRO A N 1
ATOM 784 C CA . PRO A 1 96 ? -16.711 -5.593 6.072 1.00 73.00 96 PRO A CA 1
ATOM 785 C C . PRO A 1 96 ? -15.614 -6.553 6.541 1.00 73.00 96 PRO A C 1
ATOM 787 O O . PRO A 1 96 ? -15.849 -7.466 7.330 1.00 73.00 96 PRO A O 1
ATOM 790 N N . HIS A 1 97 ? -14.391 -6.317 6.075 1.00 80.88 97 HIS A N 1
ATOM 791 C CA . HIS A 1 97 ? -13.218 -7.080 6.485 1.00 80.88 97 HIS A CA 1
ATOM 792 C C . HIS A 1 97 ? -12.479 -6.302 7.567 1.00 80.88 97 HIS A C 1
ATOM 794 O O . HIS A 1 97 ? -11.974 -5.207 7.309 1.00 80.88 97 HIS A O 1
ATOM 800 N N . ALA A 1 98 ? -12.416 -6.859 8.774 1.00 86.75 98 ALA A N 1
ATOM 801 C CA . ALA A 1 98 ? -11.755 -6.220 9.899 1.00 86.75 98 ALA A CA 1
ATOM 802 C C . ALA A 1 98 ? -10.403 -6.881 10.202 1.00 86.75 98 ALA A C 1
ATOM 804 O O . ALA A 1 98 ? -10.268 -8.100 10.278 1.00 86.75 98 ALA A O 1
ATOM 805 N N . TYR A 1 99 ? -9.389 -6.054 10.399 1.00 86.81 99 TYR A N 1
ATOM 806 C CA . TYR A 1 99 ? -8.021 -6.463 10.679 1.00 86.81 99 TYR A CA 1
ATOM 807 C C . TYR A 1 99 ? -7.614 -5.891 12.026 1.00 86.81 99 TYR A C 1
ATOM 809 O O . TYR A 1 99 ? -7.865 -4.714 12.293 1.00 86.81 99 TYR A O 1
ATOM 817 N N . VAL A 1 100 ? -6.997 -6.711 12.874 1.00 87.25 100 VAL A N 1
ATOM 818 C CA . VAL A 1 100 ? -6.582 -6.291 14.213 1.00 87.25 100 VAL A CA 1
ATOM 819 C C . VAL A 1 100 ? -5.098 -6.557 14.391 1.00 87.25 100 VAL A C 1
ATOM 821 O O . VAL A 1 100 ? -4.633 -7.682 14.217 1.00 87.25 100 VAL A O 1
ATOM 824 N N . PHE A 1 101 ? -4.360 -5.513 14.748 1.00 84.88 101 PHE A N 1
ATOM 825 C CA . PHE A 1 101 ? -2.917 -5.547 14.943 1.00 84.88 101 PHE A CA 1
ATOM 826 C C . PHE A 1 101 ? -2.633 -5.217 16.403 1.00 84.88 101 PHE A C 1
ATOM 828 O O . PHE A 1 101 ? -2.822 -4.081 16.835 1.00 84.88 101 PHE A O 1
ATOM 835 N N . THR A 1 102 ? -2.215 -6.228 17.159 1.00 80.44 102 THR A N 1
ATOM 836 C CA . THR A 1 102 ? -1.804 -6.124 18.566 1.00 80.44 102 THR A CA 1
ATOM 837 C C . THR A 1 102 ? -0.409 -6.697 18.720 1.00 80.44 102 THR A C 1
ATOM 839 O O . THR A 1 102 ? -0.016 -7.587 17.966 1.00 80.44 102 THR A O 1
ATOM 842 N N . ARG A 1 103 ? 0.347 -6.258 19.728 1.00 76.12 103 ARG A N 1
ATOM 843 C CA . ARG A 1 103 ? 1.731 -6.735 19.921 1.00 76.12 103 ARG A CA 1
ATOM 844 C C . ARG A 1 103 ? 1.858 -8.254 20.045 1.00 76.12 103 ARG A C 1
ATOM 846 O O . ARG A 1 103 ? 2.880 -8.815 19.669 1.00 76.12 103 ARG A O 1
ATOM 853 N N . THR A 1 104 ? 0.840 -8.917 20.588 1.00 71.38 104 THR A N 1
ATOM 854 C CA . THR A 1 104 ? 0.898 -10.335 20.960 1.00 71.38 104 THR A CA 1
ATOM 855 C C . THR A 1 104 ? 0.249 -11.283 19.951 1.00 71.38 104 THR A C 1
ATOM 857 O O . THR A 1 104 ? 0.162 -12.462 20.255 1.00 71.38 104 THR A O 1
ATOM 860 N N . ASN A 1 105 ? -0.217 -10.832 18.774 1.00 68.25 105 ASN A N 1
ATOM 861 C CA . ASN A 1 105 ? -0.940 -11.642 17.759 1.00 68.25 105 ASN A CA 1
ATOM 862 C C . ASN A 1 105 ? -2.196 -12.409 18.243 1.00 68.25 105 ASN A C 1
ATOM 864 O O . ASN A 1 105 ? -2.919 -12.991 17.433 1.00 68.25 105 ASN A O 1
ATOM 868 N N . GLU A 1 106 ? -2.487 -12.378 19.538 1.00 72.62 106 GLU A N 1
ATOM 869 C CA . GLU A 1 106 ? -3.605 -13.032 20.201 1.00 72.62 106 GLU A CA 1
ATOM 870 C C . GLU A 1 106 ? -4.673 -12.002 20.576 1.00 72.62 106 GLU A C 1
ATOM 872 O O . GLU A 1 106 ? -4.360 -10.950 21.138 1.00 72.62 106 GLU A O 1
ATOM 877 N N . LEU A 1 107 ? -5.938 -12.326 20.298 1.00 76.31 107 LEU A N 1
ATOM 878 C CA . LEU A 1 107 ? -7.114 -11.569 20.738 1.00 76.31 107 LEU A CA 1
ATOM 879 C C . LEU A 1 107 ? -7.786 -12.280 21.907 1.00 76.31 107 LEU A C 1
ATOM 881 O O . LEU A 1 107 ? -7.721 -13.507 22.015 1.00 76.31 107 LEU A O 1
ATOM 885 N N . SER A 1 108 ? -8.476 -11.523 22.761 1.00 77.94 108 SER A N 1
ATOM 886 C CA . SER A 1 108 ? -9.339 -12.131 23.770 1.00 77.94 108 SER A CA 1
ATOM 887 C C . SER A 1 108 ? -10.464 -12.942 23.115 1.00 77.94 108 SER A C 1
ATOM 889 O O . SER A 1 108 ? -10.999 -12.592 22.057 1.00 77.94 108 SER A O 1
ATOM 891 N N . LYS A 1 109 ? -10.834 -14.055 23.760 1.00 79.75 109 LYS A N 1
ATOM 892 C CA . LYS A 1 109 ? -11.906 -14.949 23.288 1.00 79.75 109 LYS A CA 1
ATOM 893 C C . LYS A 1 109 ? -13.235 -14.204 23.128 1.00 79.75 109 LYS A C 1
ATOM 895 O O . LYS A 1 109 ? -13.980 -14.487 22.194 1.00 79.75 109 LYS A O 1
ATOM 900 N N . ASP A 1 110 ? -13.477 -13.217 23.985 1.00 78.31 110 ASP A N 1
ATOM 901 C CA . ASP A 1 110 ? -14.694 -12.406 23.994 1.00 78.31 110 ASP A CA 1
ATOM 902 C C . ASP A 1 110 ? -14.852 -11.582 22.709 1.00 78.31 110 ASP A C 1
ATOM 904 O O . ASP A 1 110 ? -15.950 -11.486 22.160 1.00 78.31 110 ASP A O 1
ATOM 908 N N . ILE A 1 111 ? -13.756 -11.044 22.164 1.00 81.88 111 ILE A N 1
ATOM 909 C CA . ILE A 1 111 ? -13.780 -10.321 20.884 1.00 81.88 111 ILE A CA 1
ATOM 910 C C . ILE A 1 111 ? -14.062 -11.266 19.732 1.00 81.88 111 ILE A C 1
ATOM 912 O O . ILE A 1 111 ? -14.883 -10.948 18.870 1.00 81.88 111 ILE A O 1
ATOM 916 N N . ILE A 1 112 ? -13.373 -12.408 19.700 1.00 79.88 112 ILE A N 1
ATOM 917 C CA . ILE A 1 112 ? -13.534 -13.393 18.629 1.00 79.88 112 ILE A CA 1
ATOM 918 C C . ILE A 1 112 ? -14.998 -13.845 18.591 1.00 79.88 112 ILE A C 1
ATOM 920 O O . ILE A 1 112 ? -15.621 -13.795 17.535 1.00 79.88 112 ILE A O 1
ATOM 924 N N . ALA A 1 113 ? -15.583 -14.172 19.747 1.00 78.69 113 ALA A N 1
ATOM 925 C CA . ALA A 1 113 ? -16.992 -14.541 19.852 1.00 78.69 113 ALA A CA 1
ATOM 926 C C . ALA A 1 113 ? -17.939 -13.395 19.439 1.00 78.69 113 ALA A C 1
ATOM 928 O O . ALA A 1 113 ? -18.859 -13.599 18.647 1.00 78.69 113 ALA A O 1
ATOM 929 N N . SER A 1 114 ? -17.699 -12.173 19.929 1.00 77.81 114 SER A N 1
ATOM 930 C CA . SER A 1 114 ? -18.537 -10.997 19.639 1.00 77.81 114 SER A CA 1
ATOM 931 C C . SER A 1 114 ? -18.532 -10.599 18.158 1.00 77.81 114 SER A C 1
ATOM 933 O O . SER A 1 114 ? -19.554 -10.168 17.624 1.00 77.81 114 SER A O 1
ATOM 935 N N . THR A 1 115 ? -17.398 -10.752 17.472 1.00 76.75 115 THR A N 1
ATOM 936 C CA . THR A 1 115 ? -17.245 -10.398 16.051 1.00 76.75 115 THR A CA 1
ATOM 937 C C . THR A 1 115 ? -17.663 -11.517 15.105 1.00 76.75 115 THR A C 1
ATOM 939 O O . THR A 1 115 ? -18.288 -11.226 14.084 1.00 76.75 115 THR A O 1
ATOM 942 N N . TYR A 1 116 ? -17.437 -12.782 15.472 1.00 74.75 116 TYR A N 1
ATOM 943 C CA . TYR A 1 116 ? -17.945 -13.933 14.723 1.00 74.75 116 TYR A CA 1
ATOM 944 C C . TYR A 1 116 ? -19.473 -13.895 14.604 1.00 74.75 116 TYR A C 1
ATOM 946 O O . TYR A 1 116 ? -20.012 -14.009 13.506 1.00 74.75 116 TYR A O 1
ATOM 954 N N . ASN A 1 117 ? -20.174 -13.599 15.704 1.00 68.06 117 ASN A N 1
ATOM 955 C CA . ASN A 1 117 ? -21.635 -13.449 15.712 1.00 68.06 117 ASN A CA 1
ATOM 956 C C . ASN A 1 117 ? -22.147 -12.298 14.825 1.00 68.06 117 ASN A C 1
ATOM 958 O O . ASN A 1 117 ? -23.333 -12.240 14.514 1.00 68.06 117 ASN A O 1
ATOM 962 N N . LYS A 1 118 ? -21.266 -11.375 14.421 1.00 70.56 118 LYS A N 1
ATOM 963 C CA . LYS A 1 118 ? -21.569 -10.255 13.520 1.00 70.56 118 LYS A CA 1
ATOM 964 C C . LYS A 1 118 ? -21.144 -10.527 12.065 1.00 70.56 118 LYS A C 1
ATOM 966 O O . LYS A 1 118 ? -21.219 -9.611 11.254 1.00 70.56 118 LYS A O 1
ATOM 971 N N . GLY A 1 119 ? -20.691 -11.743 11.736 1.00 64.94 119 GLY A N 1
ATOM 972 C CA . GLY A 1 119 ? -20.234 -12.111 10.388 1.00 64.94 119 GLY A CA 1
ATOM 973 C C . GLY A 1 119 ? -18.884 -11.499 10.003 1.00 64.94 119 GLY A C 1
ATOM 974 O O . GLY A 1 119 ? -18.599 -11.307 8.828 1.00 64.94 119 GLY A O 1
ATOM 975 N N . ILE A 1 120 ? -18.051 -11.138 10.981 1.00 71.44 120 ILE A N 1
ATOM 976 C CA . ILE A 1 120 ? -16.791 -10.433 10.733 1.00 71.44 120 ILE A CA 1
ATOM 977 C C . ILE A 1 120 ? -15.627 -11.398 10.901 1.00 71.44 120 ILE A C 1
ATOM 979 O O . ILE A 1 120 ? -15.392 -11.930 11.986 1.00 71.44 120 ILE A O 1
ATOM 983 N N . SER A 1 121 ? -14.832 -11.557 9.845 1.00 67.75 121 SER A N 1
ATOM 984 C CA . SER A 1 121 ? -13.538 -12.225 9.951 1.00 67.75 121 SER A CA 1
ATOM 985 C C . SER A 1 121 ? -12.511 -11.243 10.507 1.00 67.75 121 SER A C 1
ATOM 987 O O . SER A 1 121 ? -12.084 -10.340 9.790 1.00 67.75 121 SER A O 1
ATOM 989 N N . LEU A 1 122 ? -12.073 -11.448 11.752 1.00 73.94 122 LEU A N 1
ATOM 990 C CA . LEU A 1 122 ? -10.888 -10.778 12.287 1.00 73.94 122 LEU A CA 1
ATOM 991 C C . LEU A 1 122 ? -9.629 -11.519 11.851 1.00 73.94 122 LEU A C 1
ATOM 993 O O . LEU A 1 122 ? -9.516 -12.730 12.029 1.00 73.94 122 LEU A O 1
ATOM 997 N N . LYS A 1 123 ? -8.668 -10.783 11.299 1.00 72.94 123 LYS A N 1
ATOM 998 C CA . LYS A 1 123 ? -7.332 -11.306 10.994 1.00 72.94 123 LYS A CA 1
ATOM 999 C C . LYS A 1 123 ? -6.308 -10.640 11.904 1.00 72.94 123 LYS A C 1
ATOM 1001 O O . LYS A 1 123 ? -6.216 -9.412 11.907 1.00 72.94 123 LYS A O 1
ATOM 1006 N N . THR A 1 124 ? -5.538 -11.449 12.629 1.00 68.81 124 THR A N 1
ATOM 1007 C CA . THR A 1 124 ? -4.336 -11.022 13.350 1.00 68.81 124 THR A CA 1
ATOM 1008 C C . THR A 1 124 ? -3.113 -11.500 12.584 1.00 68.81 124 THR A C 1
ATOM 1010 O O . THR A 1 124 ? -2.915 -12.694 12.375 1.00 68.81 124 THR A O 1
ATOM 1013 N N . ASN A 1 125 ? -2.306 -10.570 12.080 1.00 61.41 125 ASN A N 1
ATOM 1014 C CA . ASN A 1 125 ? -1.014 -10.919 11.503 1.00 61.41 125 ASN A CA 1
ATOM 1015 C C . ASN A 1 125 ? -0.045 -9.750 11.676 1.00 61.41 125 ASN A C 1
ATOM 1017 O O . ASN A 1 125 ? -0.109 -8.771 10.933 1.00 61.41 125 ASN A O 1
ATOM 1021 N N . LEU A 1 126 ? 0.848 -9.847 12.663 1.00 57.75 126 LEU A N 1
ATOM 1022 C CA . LEU A 1 126 ? 2.059 -9.037 12.697 1.00 57.75 126 LEU A CA 1
ATOM 1023 C C . LEU A 1 126 ? 3.113 -9.668 11.799 1.00 57.75 126 LEU A C 1
ATOM 1025 O O . LEU A 1 126 ? 3.846 -10.569 12.207 1.00 57.75 126 LEU A O 1
ATOM 1029 N N . GLN A 1 127 ? 3.280 -9.089 10.619 1.00 62.31 127 GLN A N 1
ATOM 1030 C CA . GLN A 1 127 ? 4.607 -9.012 10.027 1.00 62.31 127 GLN A CA 1
ATOM 1031 C C . GLN A 1 127 ? 5.112 -7.589 10.251 1.00 62.31 127 GLN A C 1
ATOM 1033 O O . GLN A 1 127 ? 4.466 -6.638 9.814 1.00 62.31 127 GLN A O 1
ATOM 1038 N N . LYS A 1 128 ? 6.253 -7.429 10.941 1.00 62.41 128 LYS A N 1
ATOM 1039 C CA . LYS A 1 128 ? 6.840 -6.108 11.265 1.00 62.41 128 LYS A CA 1
ATOM 1040 C C . LYS A 1 128 ? 7.128 -5.239 10.028 1.00 62.41 128 LYS A C 1
ATOM 1042 O O . LYS A 1 128 ? 7.340 -4.040 10.155 1.00 62.41 128 LYS A O 1
ATOM 1047 N N . GLU A 1 129 ? 7.118 -5.836 8.839 1.00 70.88 129 GLU A N 1
ATOM 1048 C CA . GLU A 1 129 ? 7.408 -5.171 7.567 1.00 70.88 129 GLU A CA 1
ATOM 1049 C C . GLU A 1 129 ? 6.166 -4.932 6.692 1.00 70.88 129 GLU A C 1
ATOM 1051 O O . GLU A 1 129 ? 6.303 -4.455 5.568 1.00 70.88 129 GLU A O 1
ATOM 1056 N N . CYS A 1 130 ? 4.955 -5.242 7.173 1.00 79.75 130 CYS A N 1
ATOM 1057 C CA . CYS A 1 130 ? 3.747 -5.010 6.384 1.00 79.75 130 CYS A CA 1
ATOM 1058 C C . CYS A 1 130 ? 3.312 -3.537 6.401 1.00 79.75 130 CYS A C 1
ATOM 1060 O O . CYS A 1 130 ? 3.426 -2.817 7.396 1.00 79.75 130 CYS A O 1
ATOM 1062 N N . THR A 1 131 ? 2.773 -3.096 5.274 1.00 88.25 131 THR A N 1
ATOM 1063 C CA . THR A 1 131 ? 2.185 -1.778 5.058 1.00 88.25 131 THR A CA 1
ATOM 1064 C C . THR A 1 131 ? 0.699 -1.914 4.758 1.00 88.25 131 THR A C 1
ATOM 1066 O O . THR A 1 131 ? 0.222 -2.967 4.335 1.00 88.25 131 THR A O 1
ATOM 1069 N N . LEU A 1 132 ? -0.051 -0.822 4.894 1.00 89.38 132 LEU A N 1
ATOM 1070 C CA . LEU A 1 132 ? -1.457 -0.763 4.498 1.00 89.38 132 LEU A CA 1
ATOM 1071 C C . LEU A 1 132 ? -1.655 -1.188 3.033 1.00 89.38 132 LEU A C 1
ATOM 1073 O O . LEU A 1 132 ? -2.656 -1.820 2.703 1.00 89.38 132 LEU A O 1
ATOM 1077 N N . LEU A 1 133 ? -0.686 -0.889 2.161 1.00 90.50 133 LEU A N 1
ATOM 1078 C CA . LEU A 1 133 ? -0.736 -1.287 0.758 1.00 90.50 133 LEU A CA 1
ATOM 1079 C C . LEU A 1 133 ? -0.710 -2.804 0.584 1.00 90.50 133 LEU A C 1
ATOM 1081 O O . LEU A 1 133 ? -1.270 -3.295 -0.389 1.00 90.50 133 LEU A O 1
ATOM 1085 N N . ASP A 1 134 ? -0.114 -3.578 1.488 1.00 88.75 134 ASP A N 1
ATOM 1086 C CA . ASP A 1 134 ? -0.038 -5.037 1.341 1.00 88.75 134 ASP A CA 1
ATOM 1087 C C . ASP A 1 134 ? -1.413 -5.708 1.351 1.00 88.75 134 ASP A C 1
ATOM 1089 O O . ASP A 1 134 ? -1.585 -6.742 0.711 1.00 88.75 134 ASP A O 1
ATOM 1093 N N . PHE A 1 135 ? -2.410 -5.044 1.934 1.00 88.00 135 PHE A N 1
ATOM 1094 C CA . PHE A 1 135 ? -3.797 -5.496 1.983 1.00 88.00 135 PHE A CA 1
ATOM 1095 C C . PHE A 1 135 ? -4.635 -5.078 0.766 1.00 88.00 135 PHE A C 1
ATOM 1097 O O . PHE A 1 135 ? -5.797 -5.460 0.672 1.00 88.00 135 PHE A O 1
ATOM 1104 N N . LEU A 1 136 ? -4.069 -4.293 -0.156 1.00 89.50 136 LEU A N 1
ATOM 1105 C CA . LEU A 1 136 ? -4.762 -3.815 -1.352 1.00 89.50 136 LEU A CA 1
ATOM 1106 C C . LEU A 1 136 ? -4.358 -4.623 -2.584 1.00 89.50 136 LEU A C 1
ATOM 1108 O O . LEU A 1 136 ? -3.167 -4.845 -2.827 1.00 89.50 136 LEU A O 1
ATOM 1112 N N . ASP A 1 137 ? -5.344 -4.995 -3.396 1.00 89.31 137 ASP A N 1
ATOM 1113 C CA . ASP A 1 137 ? -5.111 -5.679 -4.672 1.00 89.31 137 ASP A CA 1
ATOM 1114 C C . ASP A 1 137 ? -4.570 -4.711 -5.731 1.00 89.31 137 ASP A C 1
ATOM 1116 O O . ASP A 1 137 ? -3.627 -5.023 -6.462 1.00 89.31 137 ASP A O 1
ATOM 1120 N N . TYR A 1 138 ? -5.140 -3.504 -5.788 1.00 92.00 138 TYR A N 1
ATOM 1121 C CA . TYR A 1 138 ? -4.812 -2.495 -6.791 1.00 92.00 138 TYR A CA 1
ATOM 1122 C C . TYR A 1 138 ? -3.934 -1.414 -6.173 1.00 92.00 138 TYR A C 1
ATOM 1124 O O . TYR A 1 138 ? -4.404 -0.511 -5.480 1.00 92.00 138 TYR A O 1
ATOM 1132 N N . LYS A 1 139 ? -2.626 -1.520 -6.404 1.00 92.06 139 LYS A N 1
ATOM 1133 C CA . LYS A 1 139 ? -1.631 -0.614 -5.827 1.00 92.06 139 LYS A CA 1
ATOM 1134 C C . LYS A 1 139 ? -0.476 -0.351 -6.774 1.00 92.06 139 LYS A C 1
ATOM 1136 O O . LYS A 1 139 ? 0.045 -1.274 -7.398 1.00 92.06 139 LYS A O 1
ATOM 1141 N N . CYS A 1 140 ? -0.016 0.893 -6.792 1.00 87.94 140 CYS A N 1
ATOM 1142 C CA . CYS A 1 140 ? 1.249 1.258 -7.407 1.00 87.94 140 CYS A CA 1
ATOM 1143 C C . CYS A 1 140 ? 2.352 1.222 -6.344 1.00 87.94 140 CYS A C 1
ATOM 1145 O O . CYS A 1 140 ? 2.389 2.057 -5.438 1.00 87.94 140 CYS A O 1
ATOM 1147 N N . LYS A 1 141 ? 3.269 0.255 -6.463 1.00 84.69 141 LYS A N 1
ATOM 1148 C CA . LYS A 1 141 ? 4.420 0.116 -5.553 1.00 84.69 141 LYS A CA 1
ATOM 1149 C C . LYS A 1 141 ? 5.465 1.217 -5.743 1.00 84.69 141 LYS A C 1
ATOM 1151 O O . LYS A 1 141 ? 6.177 1.532 -4.800 1.00 84.69 141 LYS A O 1
ATOM 1156 N N . ALA A 1 142 ? 5.555 1.800 -6.939 1.00 82.69 142 ALA A N 1
ATOM 1157 C CA . ALA A 1 142 ? 6.500 2.880 -7.218 1.00 82.69 142 ALA A CA 1
ATOM 1158 C C . ALA A 1 142 ? 6.074 4.194 -6.544 1.00 82.69 142 ALA A C 1
ATOM 1160 O O . ALA A 1 142 ? 6.901 4.888 -5.963 1.00 82.69 142 ALA A O 1
ATOM 1161 N N . CYS A 1 143 ? 4.778 4.515 -6.587 1.00 85.56 143 CYS A N 1
ATOM 1162 C CA . CYS A 1 143 ? 4.230 5.746 -6.016 1.00 85.56 143 CYS A CA 1
ATOM 1163 C C . CYS A 1 143 ? 3.660 5.579 -4.599 1.00 85.56 143 CYS A C 1
ATOM 1165 O O . CYS A 1 143 ? 3.286 6.574 -3.984 1.00 85.56 143 CYS A O 1
ATOM 1167 N N . MET A 1 144 ? 3.577 4.350 -4.079 1.00 90.06 144 MET A N 1
ATOM 1168 C CA . MET A 1 144 ? 2.947 4.022 -2.792 1.00 90.06 144 MET A CA 1
ATOM 1169 C C . MET A 1 144 ? 1.469 4.458 -2.706 1.00 90.06 144 MET A C 1
ATOM 1171 O O . MET A 1 144 ? 1.004 4.960 -1.677 1.00 90.06 144 MET A O 1
ATOM 1175 N N . I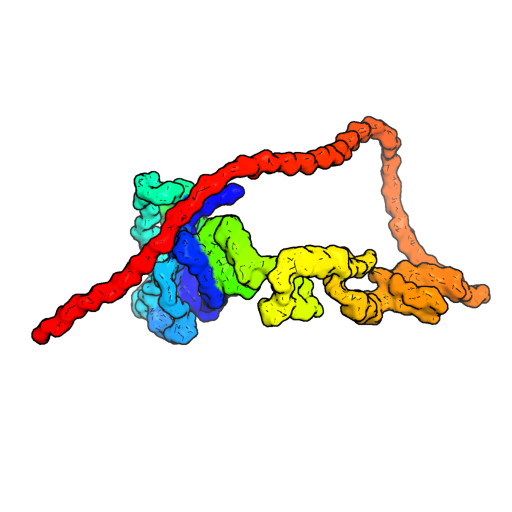LE A 1 145 ? 0.719 4.254 -3.798 1.00 92.12 145 ILE A N 1
ATOM 1176 C CA . ILE A 1 145 ? -0.696 4.647 -3.918 1.00 92.12 145 ILE A CA 1
ATOM 1177 C C . ILE A 1 145 ? -1.600 3.415 -4.032 1.00 92.12 145 ILE A C 1
ATOM 1179 O O . ILE A 1 145 ? -1.334 2.526 -4.840 1.00 92.12 145 ILE A O 1
ATOM 1183 N N . GLY A 1 146 ? -2.677 3.385 -3.243 1.00 93.75 146 GLY A N 1
ATOM 1184 C CA . GLY A 1 146 ? -3.768 2.412 -3.344 1.00 93.75 146 GLY A CA 1
ATOM 1185 C C . GLY A 1 146 ? -4.953 2.923 -4.175 1.00 93.75 146 GLY A C 1
ATOM 1186 O O . GLY A 1 146 ? -5.367 4.082 -4.037 1.00 93.75 146 GLY A O 1
ATOM 1187 N N . PHE A 1 147 ? -5.530 2.044 -4.992 1.00 93.56 147 PHE A N 1
ATOM 1188 C CA . PHE A 1 147 ? -6.642 2.316 -5.909 1.00 93.56 147 PHE A CA 1
ATOM 1189 C C . PHE A 1 147 ? -7.872 1.476 -5.577 1.00 93.56 147 PHE A C 1
ATOM 1191 O O . PHE A 1 147 ? -7.748 0.387 -5.012 1.00 93.56 147 PHE A O 1
ATOM 1198 N N . LYS A 1 148 ? -9.062 1.985 -5.917 1.00 90.06 148 LYS A N 1
ATOM 1199 C CA . LYS A 1 148 ? -10.316 1.258 -5.684 1.00 90.06 148 LYS A CA 1
ATOM 1200 C C . LYS A 1 148 ? -10.427 0.038 -6.587 1.00 90.06 148 LYS A C 1
ATOM 1202 O O . LYS A 1 148 ? -10.848 -1.026 -6.142 1.00 90.06 148 LYS A O 1
ATOM 1207 N N . ASP A 1 149 ? -10.051 0.195 -7.850 1.00 89.62 149 ASP A N 1
ATOM 1208 C CA . ASP A 1 149 ? -10.176 -0.855 -8.845 1.00 89.62 149 ASP A CA 1
ATOM 1209 C C . ASP A 1 149 ? -9.005 -0.880 -9.839 1.00 89.62 149 ASP A C 1
ATOM 1211 O O . ASP A 1 149 ? -8.099 -0.041 -9.841 1.00 89.62 149 ASP A O 1
ATOM 1215 N N . ARG A 1 150 ? -9.037 -1.889 -10.713 1.00 88.81 150 ARG A N 1
ATOM 1216 C CA . ARG A 1 150 ? -8.049 -2.069 -11.777 1.00 88.81 150 ARG A CA 1
ATOM 1217 C C . ARG A 1 150 ? -8.057 -0.928 -12.797 1.00 88.81 150 ARG A C 1
ATOM 1219 O O . ARG A 1 150 ? -7.016 -0.677 -13.396 1.00 88.81 150 ARG A O 1
ATOM 1226 N N . LYS A 1 151 ? -9.203 -0.280 -13.041 1.00 90.44 151 LYS A N 1
ATOM 1227 C CA . LYS A 1 151 ? -9.322 0.787 -14.048 1.00 90.44 151 LYS A CA 1
ATOM 1228 C C . LYS A 1 151 ? -8.565 2.025 -13.589 1.00 90.44 151 LYS A C 1
ATOM 1230 O O . LYS A 1 151 ? -7.819 2.595 -14.375 1.00 90.44 151 LYS A O 1
ATOM 1235 N N . GLU A 1 152 ? -8.701 2.390 -12.319 1.00 93.00 152 GLU A N 1
ATOM 1236 C CA . GLU A 1 152 ? -7.957 3.498 -11.723 1.00 93.00 152 GLU A CA 1
ATOM 1237 C C . GLU A 1 152 ? -6.452 3.241 -11.708 1.00 93.00 152 GLU A C 1
ATOM 1239 O O . GLU A 1 152 ? -5.688 4.119 -12.105 1.00 93.00 152 GLU A O 1
ATOM 1244 N N . LEU A 1 153 ? -6.024 2.033 -11.312 1.00 90.19 153 LEU A N 1
ATOM 1245 C CA . LEU A 1 153 ? -4.610 1.655 -11.379 1.00 90.19 153 LEU A CA 1
ATOM 1246 C C . LEU A 1 153 ? -4.092 1.739 -12.818 1.00 90.19 153 LEU A C 1
ATOM 1248 O O . LEU A 1 153 ? -3.037 2.312 -13.050 1.00 90.19 153 LEU A O 1
ATOM 1252 N N . HIS A 1 154 ? -4.848 1.227 -13.791 1.00 84.88 154 HIS A N 1
ATOM 1253 C CA . HIS A 1 154 ? -4.453 1.290 -15.194 1.00 84.88 154 HIS A CA 1
ATOM 1254 C C . HIS A 1 154 ? -4.377 2.728 -15.722 1.00 84.88 154 HIS A C 1
ATOM 1256 O O . HIS A 1 154 ? -3.444 3.049 -16.449 1.00 84.88 154 HIS A O 1
ATOM 1262 N N . SER A 1 155 ? -5.313 3.606 -15.344 1.00 87.00 155 SER A N 1
ATOM 1263 C CA . SER A 1 155 ? -5.250 5.031 -15.697 1.00 87.00 155 SER A CA 1
ATOM 1264 C C . SER A 1 155 ? -4.033 5.703 -15.070 1.00 87.00 155 SER A C 1
ATOM 1266 O O . SER A 1 155 ? -3.312 6.422 -15.748 1.00 87.00 155 SER A O 1
ATOM 1268 N N . HIS A 1 156 ? -3.751 5.428 -13.796 1.00 88.19 156 HIS A N 1
ATOM 1269 C CA . HIS A 1 156 ? -2.547 5.930 -13.143 1.00 88.19 156 HIS A CA 1
ATOM 1270 C C . HIS A 1 156 ? -1.278 5.430 -13.840 1.00 88.19 156 HIS A C 1
ATOM 1272 O O . HIS A 1 156 ? -0.385 6.217 -14.147 1.00 88.19 156 HIS A O 1
ATOM 1278 N N . ASP A 1 157 ? -1.203 4.137 -14.143 1.00 82.94 157 ASP A N 1
ATOM 1279 C CA . ASP A 1 157 ? -0.082 3.581 -14.887 1.00 82.94 157 ASP A CA 1
ATOM 1280 C C . ASP A 1 157 ? 0.021 4.249 -16.263 1.00 82.94 157 ASP A C 1
ATOM 1282 O O . ASP A 1 157 ? 1.126 4.561 -16.699 1.00 82.94 157 ASP A O 1
ATOM 1286 N N . LYS A 1 158 ? -1.102 4.561 -16.921 1.00 79.81 158 LYS A N 1
ATOM 1287 C CA . LYS A 1 158 ? -1.148 5.356 -18.156 1.00 79.81 158 LYS A CA 1
ATOM 1288 C C . LYS A 1 158 ? -0.486 6.717 -18.002 1.00 79.81 158 LYS A C 1
ATOM 1290 O O . LYS A 1 158 ? 0.457 7.037 -18.722 1.00 79.81 158 LYS A O 1
ATOM 1295 N N . ASP A 1 159 ? -0.927 7.478 -17.020 1.00 81.62 159 ASP A N 1
ATOM 1296 C CA . ASP A 1 159 ? -0.565 8.887 -16.892 1.00 81.62 159 ASP A CA 1
ATOM 1297 C C . ASP A 1 159 ? 0.830 9.092 -16.278 1.00 81.62 159 ASP A C 1
ATOM 1299 O O . ASP A 1 159 ? 1.510 10.087 -16.543 1.00 81.62 159 ASP A O 1
ATOM 1303 N N . PHE A 1 160 ? 1.275 8.154 -15.439 1.00 74.56 160 PHE A N 1
ATOM 1304 C CA . PHE A 1 160 ? 2.496 8.297 -14.644 1.00 74.56 160 PHE A CA 1
ATOM 1305 C C . PHE A 1 160 ? 3.600 7.307 -15.027 1.00 74.56 160 PHE A C 1
ATOM 1307 O O . PHE A 1 160 ? 4.767 7.573 -14.720 1.00 74.56 160 PHE A O 1
ATOM 1314 N N . HIS A 1 161 ? 3.266 6.204 -15.706 1.00 73.50 161 HIS A N 1
ATOM 1315 C CA . HIS A 1 161 ? 4.208 5.116 -15.991 1.00 73.50 161 HIS A CA 1
ATOM 1316 C C . HIS A 1 161 ? 4.242 4.629 -17.448 1.00 73.50 161 HIS A C 1
ATOM 1318 O O . HIS A 1 161 ? 5.202 3.955 -17.814 1.00 73.50 161 HIS A O 1
ATOM 1324 N N . SER A 1 162 ? 3.282 4.975 -18.312 1.00 68.00 162 SER A N 1
ATOM 1325 C CA . SER A 1 162 ? 3.113 4.284 -19.609 1.00 68.00 162 SER A CA 1
ATOM 1326 C C . SER A 1 162 ? 4.041 4.728 -20.717 1.00 68.00 162 SER A C 1
ATOM 1328 O O . SER A 1 162 ? 3.915 4.291 -21.854 1.00 68.00 162 SER A O 1
ATOM 1330 N N . LEU A 1 163 ? 5.027 5.540 -20.367 1.00 74.31 163 LEU A N 1
ATOM 1331 C CA . LEU A 1 163 ? 6.116 5.927 -21.245 1.00 74.31 163 LEU A CA 1
ATOM 1332 C C . LEU A 1 163 ? 7.468 5.703 -20.560 1.00 74.31 163 LEU A C 1
ATOM 1334 O O . LEU A 1 163 ? 8.456 6.350 -20.891 1.00 74.31 163 LEU A O 1
ATOM 1338 N N . LEU A 1 164 ? 7.524 4.793 -19.583 1.00 78.81 164 LEU A N 1
ATOM 1339 C CA . LEU A 1 164 ? 8.748 4.436 -18.876 1.00 78.81 164 LEU A CA 1
ATOM 1340 C C . LEU A 1 164 ? 9.190 3.019 -19.201 1.00 78.81 164 LEU A C 1
ATOM 1342 O O . LEU A 1 164 ? 8.393 2.100 -19.380 1.00 78.81 164 LEU A O 1
ATOM 1346 N N . CYS A 1 165 ? 10.503 2.826 -19.212 1.00 79.81 165 CYS A N 1
ATOM 1347 C CA . CYS A 1 165 ? 11.073 1.494 -19.207 1.00 79.81 165 CYS A CA 1
ATOM 1348 C C . CYS A 1 165 ? 11.199 0.983 -17.765 1.00 79.81 165 CYS A C 1
ATOM 1350 O O . CYS A 1 165 ? 11.903 1.571 -16.951 1.00 79.81 165 CYS A O 1
ATOM 1352 N N . PHE A 1 166 ? 10.593 -0.166 -17.461 1.00 73.50 166 PHE A N 1
ATOM 1353 C CA . PHE A 1 166 ? 10.672 -0.799 -16.135 1.00 73.50 166 PHE A CA 1
ATOM 1354 C C . PHE A 1 166 ? 12.054 -1.373 -15.776 1.00 73.50 166 PHE A C 1
ATOM 1356 O O . PHE A 1 166 ? 12.240 -1.890 -14.676 1.00 73.50 166 PHE A O 1
ATOM 1363 N N . ASN A 1 167 ? 13.030 -1.321 -16.687 1.00 79.12 167 ASN A N 1
ATOM 1364 C CA . ASN A 1 167 ? 14.394 -1.733 -16.383 1.00 79.12 167 ASN A CA 1
ATOM 1365 C C . ASN A 1 167 ? 15.093 -0.628 -15.569 1.00 79.12 167 ASN A C 1
ATOM 1367 O O . ASN A 1 167 ? 15.301 0.456 -16.115 1.00 79.12 167 ASN A O 1
ATOM 1371 N N . PRO A 1 168 ? 15.503 -0.880 -14.312 1.00 73.81 168 PRO A N 1
ATOM 1372 C CA . PRO A 1 168 ? 16.095 0.145 -13.449 1.00 73.81 168 PRO A CA 1
ATOM 1373 C C . PRO A 1 168 ? 17.406 0.724 -14.000 1.00 73.81 168 PRO A C 1
ATOM 1375 O O . PRO A 1 168 ? 17.717 1.880 -13.733 1.00 73.81 168 PRO A O 1
ATOM 1378 N N . GLU A 1 169 ? 18.141 -0.039 -14.815 1.00 75.25 169 GLU A N 1
ATOM 1379 C CA . GLU A 1 169 ? 19.387 0.402 -15.461 1.00 75.25 169 GLU A CA 1
ATOM 1380 C C . GLU A 1 169 ? 19.136 1.210 -16.751 1.00 75.25 169 GLU A C 1
ATOM 1382 O O . GLU A 1 169 ? 20.071 1.695 -17.391 1.00 75.25 169 GLU A O 1
ATOM 1387 N N . CYS A 1 170 ? 17.878 1.338 -17.187 1.00 81.19 170 CYS A N 1
ATOM 1388 C CA . CYS A 1 170 ? 17.530 2.099 -18.380 1.00 81.19 170 CYS A CA 1
ATOM 1389 C C . CYS A 1 170 ? 17.484 3.598 -18.086 1.00 81.19 170 CYS A C 1
ATOM 1391 O O . CYS A 1 170 ? 16.917 4.035 -17.093 1.00 81.19 170 CYS A O 1
ATOM 1393 N N . LYS A 1 171 ? 17.986 4.415 -19.016 1.00 80.44 171 LYS A N 1
ATOM 1394 C CA . LYS A 1 171 ? 17.881 5.881 -18.929 1.00 80.44 171 LYS A CA 1
ATOM 1395 C C . LYS A 1 171 ? 16.426 6.362 -18.887 1.00 80.44 171 LYS A C 1
ATOM 1397 O O . LYS A 1 171 ? 16.138 7.341 -18.208 1.00 80.44 171 LYS A O 1
ATOM 1402 N N . HIS A 1 172 ? 15.530 5.634 -19.555 1.00 80.62 172 HIS A N 1
ATOM 1403 C CA . HIS A 1 172 ? 14.094 5.911 -19.645 1.00 80.62 172 HIS A CA 1
ATOM 1404 C C . HIS A 1 172 ? 13.282 5.315 -18.479 1.00 80.62 172 HIS A C 1
ATOM 1406 O O . HIS A 1 172 ? 12.064 5.188 -18.576 1.00 80.62 172 HIS A O 1
ATOM 1412 N N . CYS A 1 173 ? 13.929 4.901 -17.382 1.00 75.19 173 CYS A N 1
ATOM 1413 C CA . CYS A 1 173 ? 13.230 4.420 -16.184 1.00 75.19 173 CYS A CA 1
ATOM 1414 C C . CYS A 1 173 ? 12.671 5.555 -15.315 1.00 75.19 173 CYS A C 1
ATOM 1416 O O . CYS A 1 173 ? 11.844 5.322 -14.435 1.00 75.19 173 CYS A O 1
ATOM 1418 N N . LYS A 1 174 ? 13.109 6.793 -15.571 1.00 75.94 174 LYS A N 1
ATOM 1419 C CA . LYS A 1 174 ? 12.683 7.993 -14.854 1.00 75.94 174 LYS A CA 1
ATOM 1420 C C . LYS A 1 174 ? 11.773 8.857 -15.716 1.00 75.94 174 LYS A C 1
ATOM 1422 O O . LYS A 1 174 ? 11.987 8.976 -16.918 1.00 75.94 174 LYS A O 1
ATOM 1427 N N . LYS A 1 175 ? 10.829 9.546 -15.067 1.00 71.50 175 LYS A N 1
ATOM 1428 C CA . LYS A 1 175 ? 9.853 10.448 -15.707 1.00 71.50 175 LYS A CA 1
ATOM 1429 C C . LYS A 1 175 ? 10.492 11.534 -16.576 1.00 71.50 175 LYS A C 1
ATOM 1431 O O . LYS A 1 175 ? 9.984 11.811 -17.657 1.00 71.50 175 LYS A O 1
ATOM 1436 N N . GLU A 1 176 ? 11.625 12.077 -16.133 1.00 71.94 176 GLU A N 1
ATOM 1437 C CA . GLU A 1 176 ? 12.415 13.086 -16.859 1.00 71.94 176 GLU A CA 1
ATOM 1438 C C . GLU A 1 176 ? 12.899 12.618 -18.240 1.00 71.94 176 GLU A C 1
ATOM 1440 O O . GLU A 1 176 ? 13.070 13.436 -19.134 1.00 71.94 176 GLU A O 1
ATOM 1445 N N . ASN A 1 177 ? 13.053 11.306 -18.428 1.00 77.81 177 ASN A N 1
ATOM 1446 C CA . ASN A 1 177 ? 13.490 10.693 -19.678 1.00 77.81 177 ASN A CA 1
ATOM 1447 C C . ASN A 1 177 ? 12.418 9.744 -20.230 1.00 77.81 177 ASN A C 1
ATOM 1449 O O . ASN A 1 177 ? 12.754 8.741 -20.856 1.00 77.81 177 ASN A O 1
ATOM 1453 N N . SER A 1 178 ? 11.140 9.987 -19.943 1.00 77.62 178 SER A N 1
ATOM 1454 C CA . SER A 1 178 ? 10.064 9.179 -20.522 1.00 77.62 178 SER A CA 1
ATOM 1455 C C . SER A 1 178 ? 10.052 9.277 -22.051 1.00 77.62 178 SER A C 1
ATOM 1457 O O . SER A 1 178 ? 10.555 10.236 -22.638 1.00 77.62 178 SER A O 1
ATOM 1459 N N . PHE A 1 179 ? 9.527 8.244 -22.703 1.00 79.81 179 PHE A N 1
ATOM 1460 C CA . PHE A 1 179 ? 9.252 8.283 -24.136 1.00 79.81 179 PHE A CA 1
ATOM 1461 C C . PHE A 1 179 ? 8.170 9.323 -24.432 1.00 79.81 179 PHE A C 1
ATOM 1463 O O . PHE A 1 179 ? 7.333 9.606 -23.579 1.00 79.81 179 PHE A O 1
ATOM 1470 N N . SER A 1 180 ? 8.176 9.895 -25.634 1.00 73.44 180 SER A N 1
ATOM 1471 C CA . SER A 1 180 ? 7.152 10.874 -26.022 1.00 73.44 180 SER A CA 1
ATOM 1472 C C . SER A 1 180 ? 5.875 10.185 -26.501 1.00 73.44 180 SER A C 1
ATOM 1474 O O . SER A 1 180 ? 4.787 10.749 -26.405 1.00 73.44 180 SER A O 1
ATOM 1476 N N . THR A 1 181 ? 5.997 8.953 -27.007 1.00 76.25 181 THR A N 1
ATOM 1477 C CA . THR A 1 181 ? 4.885 8.168 -27.551 1.00 76.25 181 THR A CA 1
ATOM 1478 C C . THR A 1 181 ? 4.950 6.699 -27.129 1.00 76.25 181 THR A C 1
ATOM 1480 O O . THR A 1 181 ? 6.011 6.153 -26.814 1.00 76.25 181 THR A O 1
ATOM 1483 N N . GLU A 1 182 ? 3.798 6.027 -27.149 1.00 76.12 182 GLU A N 1
ATOM 1484 C CA . GLU A 1 182 ? 3.703 4.591 -26.854 1.00 76.12 182 GLU A CA 1
ATOM 1485 C C . GLU A 1 182 ? 4.458 3.746 -27.892 1.00 76.12 182 GLU A C 1
ATOM 1487 O O . GLU A 1 182 ? 5.035 2.708 -27.568 1.00 76.12 182 GLU A O 1
ATOM 1492 N N . GLU A 1 183 ? 4.528 4.217 -29.137 1.00 80.69 183 GLU A N 1
ATOM 1493 C CA . GLU A 1 183 ? 5.274 3.573 -30.217 1.00 80.69 183 GLU A CA 1
ATOM 1494 C C . GLU A 1 183 ? 6.782 3.572 -29.953 1.00 80.69 183 GLU A C 1
ATOM 1496 O O . GLU A 1 183 ? 7.436 2.548 -30.163 1.00 80.69 183 GLU A O 1
ATOM 1501 N N . GLU A 1 184 ? 7.328 4.674 -29.432 1.00 82.94 184 GLU A N 1
ATOM 1502 C CA . GLU A 1 184 ? 8.729 4.763 -29.014 1.00 82.94 184 GLU A CA 1
ATOM 1503 C C . GLU A 1 184 ? 9.035 3.805 -27.861 1.00 82.94 184 GLU A C 1
ATOM 1505 O O . GLU A 1 184 ? 10.033 3.078 -27.921 1.00 82.94 184 GLU A O 1
ATOM 1510 N N . LEU A 1 185 ? 8.162 3.742 -26.847 1.00 83.00 185 LEU A N 1
ATOM 1511 C CA . LEU A 1 185 ? 8.307 2.777 -25.757 1.00 83.00 185 LEU A CA 1
ATOM 1512 C C . LEU A 1 185 ? 8.238 1.344 -26.296 1.00 83.00 185 LEU A C 1
ATOM 1514 O O . LEU A 1 185 ? 9.094 0.522 -25.973 1.00 83.00 185 LEU A O 1
ATOM 1518 N N . ARG A 1 186 ? 7.261 1.026 -27.149 1.00 83.06 186 ARG A N 1
ATOM 1519 C CA . ARG A 1 186 ? 7.107 -0.314 -27.731 1.00 83.06 186 ARG A CA 1
ATOM 1520 C C . ARG A 1 186 ? 8.328 -0.701 -28.562 1.00 83.06 186 ARG A C 1
ATOM 1522 O O . ARG A 1 186 ? 8.819 -1.824 -28.441 1.00 83.06 186 ARG A O 1
ATOM 1529 N N . LEU A 1 187 ? 8.855 0.226 -29.363 1.00 86.12 187 LEU A N 1
ATOM 1530 C CA . LEU A 1 187 ? 10.080 0.023 -30.130 1.00 86.12 187 LEU A CA 1
ATOM 1531 C C . LEU A 1 187 ? 11.272 -0.206 -29.195 1.00 86.12 187 LEU A C 1
ATOM 1533 O O . LEU A 1 187 ? 12.050 -1.133 -29.414 1.00 86.12 187 LEU A O 1
ATOM 1537 N N . HIS A 1 188 ? 11.399 0.583 -28.131 1.00 87.38 188 HIS A N 1
ATOM 1538 C CA . HIS A 1 188 ? 12.442 0.411 -27.127 1.00 87.38 188 HIS A CA 1
ATOM 1539 C C . HIS A 1 188 ? 12.366 -0.957 -26.434 1.00 87.38 188 HIS A C 1
ATOM 1541 O O . HIS A 1 188 ? 13.372 -1.663 -26.357 1.00 87.38 188 HIS A O 1
ATOM 1547 N N . LEU A 1 189 ? 11.178 -1.366 -25.982 1.00 85.00 189 LEU A N 1
ATOM 1548 C CA . LEU A 1 189 ? 10.946 -2.669 -25.357 1.00 85.00 189 LEU A CA 1
ATOM 1549 C C . LEU A 1 189 ? 11.213 -3.823 -26.333 1.00 85.00 189 LEU A C 1
ATOM 1551 O O . LEU A 1 189 ? 11.788 -4.830 -25.936 1.00 85.00 189 LEU A O 1
ATOM 1555 N N . SER A 1 190 ? 10.882 -3.670 -27.620 1.00 85.44 190 SER A N 1
ATOM 1556 C CA . SER A 1 190 ? 11.187 -4.682 -28.645 1.00 85.44 190 SER A CA 1
ATOM 1557 C C . SER A 1 190 ? 12.688 -4.861 -28.900 1.00 85.44 190 SER A C 1
ATOM 1559 O O . SER A 1 190 ? 13.124 -5.944 -29.280 1.00 85.44 190 SER A O 1
ATOM 1561 N N . LYS A 1 191 ? 13.487 -3.815 -28.652 1.00 86.50 191 LYS A N 1
ATOM 1562 C CA . LYS A 1 191 ? 14.952 -3.832 -28.779 1.00 86.50 191 LYS A CA 1
ATOM 1563 C C . LYS A 1 191 ? 15.648 -4.323 -27.510 1.00 86.50 191 LYS A C 1
ATOM 1565 O O . LYS A 1 191 ? 16.877 -4.382 -27.473 1.00 86.50 191 LYS A O 1
ATOM 1570 N N . GLN A 1 192 ? 14.894 -4.662 -26.464 1.00 88.06 192 GLN A N 1
ATOM 1571 C CA . GLN A 1 192 ? 15.478 -5.178 -25.241 1.00 88.06 192 GLN A CA 1
ATOM 1572 C C . GLN A 1 192 ? 16.161 -6.522 -25.484 1.00 88.06 192 GLN A C 1
ATOM 1574 O O . GLN A 1 192 ? 15.592 -7.467 -26.030 1.00 88.06 192 GLN A O 1
ATOM 1579 N N . MET A 1 193 ? 17.394 -6.616 -25.011 1.00 87.69 193 MET A N 1
ATOM 1580 C CA . MET A 1 193 ? 18.226 -7.797 -25.151 1.00 87.69 193 MET A CA 1
ATOM 1581 C C . MET A 1 193 ? 18.163 -8.621 -23.870 1.00 87.69 193 MET A C 1
ATOM 1583 O O . MET A 1 193 ? 18.116 -8.080 -22.765 1.00 87.69 193 MET A O 1
ATOM 1587 N N . LYS A 1 194 ? 18.178 -9.945 -23.993 1.00 89.00 194 LYS A N 1
ATOM 1588 C CA . LYS A 1 194 ? 18.153 -10.858 -22.844 1.00 89.00 194 LYS A CA 1
ATOM 1589 C C . LYS A 1 194 ? 19.508 -11.527 -22.692 1.00 89.00 194 LYS A C 1
ATOM 1591 O O . LYS A 1 194 ? 20.146 -11.875 -23.684 1.00 89.00 194 LYS A O 1
ATOM 1596 N N . CYS A 1 195 ? 19.932 -11.750 -21.452 1.00 88.38 195 CYS A N 1
ATOM 1597 C CA . CYS A 1 195 ? 21.064 -12.637 -21.221 1.00 88.38 195 CYS A CA 1
ATOM 1598 C C . CYS A 1 195 ? 20.628 -14.086 -21.470 1.00 88.38 195 CYS A C 1
ATOM 1600 O O . CYS A 1 195 ? 19.646 -14.548 -20.894 1.00 88.38 195 CYS A O 1
ATOM 1602 N N . GLN A 1 196 ? 21.382 -14.817 -22.294 1.00 85.56 196 GLN A N 1
ATOM 1603 C CA . GLN A 1 196 ? 21.099 -16.225 -22.604 1.00 85.56 196 GLN A CA 1
ATOM 1604 C C . GLN A 1 196 ? 21.301 -17.155 -21.396 1.00 85.56 196 GLN A C 1
ATOM 1606 O O . GLN A 1 196 ? 20.804 -18.276 -21.388 1.00 85.56 196 GLN A O 1
ATOM 1611 N N . PHE A 1 197 ? 22.024 -16.694 -20.373 1.00 85.31 197 PHE A N 1
ATOM 1612 C CA . PHE A 1 197 ? 22.385 -17.486 -19.197 1.00 85.31 197 PHE A CA 1
ATOM 1613 C C . PHE A 1 197 ? 21.570 -17.134 -17.946 1.00 85.31 197 PHE A C 1
ATOM 1615 O O . PHE A 1 197 ? 21.500 -17.940 -17.021 1.00 85.31 197 PHE A O 1
ATOM 1622 N N . CYS A 1 198 ? 20.969 -15.940 -17.895 1.00 86.00 198 CYS A N 1
ATOM 1623 C CA . CYS A 1 198 ? 20.218 -15.455 -16.739 1.00 86.00 198 CYS A CA 1
ATOM 1624 C C . CYS A 1 198 ? 18.734 -15.280 -17.098 1.00 86.00 198 CYS A C 1
ATOM 1626 O O . CYS A 1 198 ? 18.371 -14.246 -17.673 1.00 86.00 198 CYS A O 1
ATOM 1628 N N . PRO A 1 199 ? 17.857 -16.238 -16.744 1.00 80.44 199 PRO A N 1
ATOM 1629 C CA . PRO A 1 199 ? 16.428 -16.098 -16.989 1.00 80.44 199 PRO A CA 1
ATOM 1630 C C . PRO A 1 199 ? 15.888 -14.869 -16.245 1.00 80.44 199 PRO A C 1
ATOM 1632 O O . PRO A 1 199 ? 16.144 -14.674 -15.059 1.00 80.44 199 PRO A O 1
ATOM 1635 N N . GLY A 1 200 ? 15.176 -14.004 -16.968 1.00 79.44 200 GLY A N 1
ATOM 1636 C CA . GLY A 1 200 ? 14.585 -12.777 -16.424 1.00 79.44 200 GLY A CA 1
ATOM 1637 C C . GLY A 1 200 ? 15.498 -11.544 -16.407 1.00 79.44 200 GLY A C 1
ATOM 1638 O O . GLY A 1 200 ? 15.011 -10.457 -16.104 1.00 79.44 200 GLY A O 1
ATOM 1639 N N . LYS A 1 201 ? 16.788 -11.650 -16.767 1.00 83.25 201 LYS A N 1
ATOM 1640 C CA . LYS A 1 201 ? 17.657 -10.469 -16.934 1.00 83.25 201 LYS A CA 1
ATOM 1641 C C . LYS A 1 201 ? 17.524 -9.891 -18.342 1.00 83.25 201 LYS A C 1
ATOM 1643 O O . LYS A 1 201 ? 17.850 -10.548 -19.333 1.00 83.25 201 LYS A O 1
ATOM 1648 N N . VAL A 1 202 ? 17.068 -8.644 -18.399 1.00 86.44 202 VAL A N 1
ATOM 1649 C CA . VAL A 1 202 ? 16.788 -7.901 -19.628 1.00 86.44 202 VAL A CA 1
ATOM 1650 C C . VAL A 1 202 ? 17.571 -6.587 -19.616 1.00 86.44 202 VAL A C 1
ATOM 1652 O O . VAL A 1 202 ? 17.710 -5.952 -18.571 1.00 86.44 202 VAL A O 1
ATOM 1655 N N . PHE A 1 203 ? 18.090 -6.178 -20.769 1.00 87.69 203 PHE A N 1
ATOM 1656 C CA . PHE A 1 203 ? 18.977 -5.032 -20.945 1.00 87.69 203 PHE A CA 1
ATOM 1657 C C . PHE A 1 203 ? 18.466 -4.148 -22.076 1.00 87.69 203 PHE A C 1
ATOM 1659 O O . PHE A 1 203 ? 18.007 -4.642 -23.101 1.00 87.69 203 PHE A O 1
ATOM 1666 N N . CYS A 1 204 ? 18.552 -2.833 -21.890 1.00 86.62 204 CYS A N 1
ATOM 1667 C CA . CYS A 1 204 ? 18.044 -1.860 -22.862 1.00 86.62 204 CYS A CA 1
ATOM 1668 C C . CYS A 1 204 ? 19.124 -1.316 -23.809 1.00 86.62 204 CYS A C 1
ATOM 1670 O O . CYS A 1 204 ? 18.822 -0.507 -24.680 1.00 86.62 204 CYS A O 1
ATOM 1672 N N . SER A 1 205 ? 20.378 -1.739 -23.634 1.00 85.19 205 SER A N 1
ATOM 1673 C CA . SER A 1 205 ? 21.469 -1.484 -24.570 1.00 85.19 205 SER A CA 1
ATOM 1674 C C . SER A 1 205 ? 22.427 -2.670 -24.606 1.00 85.19 205 SER A C 1
ATOM 1676 O O . SER A 1 205 ? 22.597 -3.385 -23.612 1.00 85.19 205 SER A O 1
ATOM 1678 N N . GLU A 1 206 ? 23.099 -2.826 -25.742 1.00 85.69 206 GLU A N 1
ATOM 1679 C CA . GLU A 1 206 ? 24.161 -3.813 -25.922 1.00 85.69 206 GLU A CA 1
ATOM 1680 C C . GLU A 1 206 ? 25.306 -3.587 -24.930 1.00 85.69 206 GLU A C 1
ATOM 1682 O O . GLU A 1 206 ? 25.749 -4.522 -24.277 1.00 85.69 206 GLU A O 1
ATOM 1687 N N . THR A 1 207 ? 25.691 -2.333 -24.689 1.00 85.62 207 THR A N 1
ATOM 1688 C CA . THR A 1 207 ? 26.748 -1.983 -23.727 1.00 85.62 207 THR A CA 1
ATOM 1689 C C . THR A 1 207 ? 26.461 -2.472 -22.303 1.00 85.62 207 THR A C 1
ATOM 1691 O O . THR A 1 207 ? 27.367 -2.942 -21.611 1.00 85.62 207 THR A O 1
ATOM 1694 N N . PHE A 1 208 ? 25.205 -2.402 -21.844 1.00 86.19 208 PHE A N 1
ATOM 1695 C CA . PHE A 1 208 ? 24.821 -2.923 -20.530 1.00 86.19 208 PHE A CA 1
ATOM 1696 C C . PHE A 1 208 ? 24.785 -4.451 -20.511 1.00 86.19 208 PHE A C 1
ATOM 1698 O O . PHE A 1 208 ? 25.206 -5.049 -19.517 1.00 86.19 208 PHE A O 1
ATOM 1705 N N . LEU A 1 209 ? 24.344 -5.084 -21.603 1.00 88.19 209 LEU A N 1
ATOM 1706 C CA . LEU A 1 209 ? 24.416 -6.535 -21.748 1.00 88.19 209 LEU A CA 1
ATOM 1707 C C . LEU A 1 209 ? 25.873 -7.016 -21.724 1.00 88.19 209 LEU A C 1
ATOM 1709 O O . LEU A 1 209 ? 26.196 -7.920 -20.963 1.00 88.19 209 LEU A O 1
ATOM 1713 N N . GLU A 1 210 ? 26.770 -6.397 -22.488 1.00 87.88 210 GLU A N 1
ATOM 1714 C CA . GLU A 1 210 ? 28.194 -6.741 -22.520 1.00 87.88 210 GLU A CA 1
ATOM 1715 C C . GLU A 1 210 ? 28.861 -6.559 -21.158 1.00 87.88 210 GLU A C 1
ATOM 1717 O O . GLU A 1 210 ? 29.614 -7.426 -20.707 1.00 87.88 210 GLU A O 1
ATOM 1722 N N . LYS A 1 211 ? 28.555 -5.458 -20.462 1.00 87.69 211 LYS A N 1
ATOM 1723 C CA . LYS A 1 211 ? 29.042 -5.223 -19.098 1.00 87.69 211 LYS A CA 1
ATOM 1724 C C . LYS A 1 211 ? 28.551 -6.312 -18.144 1.00 87.69 211 LYS A C 1
ATOM 1726 O O . LYS A 1 211 ? 29.338 -6.815 -17.342 1.00 87.69 211 LYS A O 1
ATOM 1731 N N . HIS A 1 212 ? 27.285 -6.714 -18.247 1.00 89.19 212 HIS A N 1
ATOM 1732 C CA . HIS A 1 212 ? 26.757 -7.845 -17.488 1.00 89.19 212 HIS A CA 1
ATOM 1733 C C . HIS A 1 212 ? 27.467 -9.154 -17.848 1.00 89.19 212 HIS A C 1
ATOM 1735 O O . HIS A 1 212 ? 27.915 -9.854 -16.944 1.00 89.19 212 HIS A O 1
ATOM 1741 N N . LEU A 1 213 ? 27.646 -9.464 -19.135 1.00 88.50 213 LEU A N 1
ATOM 1742 C CA . LEU A 1 213 ? 28.374 -10.651 -19.582 1.00 88.50 213 LEU A CA 1
ATOM 1743 C C . LEU A 1 213 ? 29.797 -10.677 -19.017 1.00 88.50 213 LEU A C 1
ATOM 1745 O O . LEU A 1 213 ? 30.222 -11.698 -18.490 1.00 88.50 213 LEU A O 1
ATOM 1749 N N . LYS A 1 214 ? 30.509 -9.547 -19.043 1.00 86.94 214 LYS A N 1
ATOM 1750 C CA . LYS A 1 214 ? 31.867 -9.414 -18.498 1.00 86.94 214 LYS A CA 1
ATOM 1751 C C . LYS A 1 214 ? 31.937 -9.603 -16.982 1.00 86.94 214 LYS A C 1
ATOM 1753 O O . LYS A 1 214 ? 32.903 -10.185 -16.499 1.00 86.94 214 LYS A O 1
ATOM 1758 N N . ASN A 1 215 ? 30.943 -9.110 -16.250 1.00 87.38 215 ASN A N 1
ATOM 1759 C CA . ASN A 1 215 ? 30.962 -9.107 -14.787 1.00 87.38 215 ASN A CA 1
ATOM 1760 C C . ASN A 1 215 ? 30.345 -10.369 -14.171 1.00 87.38 215 ASN A C 1
ATOM 1762 O O . ASN A 1 215 ? 30.717 -10.756 -13.068 1.00 87.38 215 ASN A O 1
ATOM 1766 N N . SER A 1 216 ? 29.378 -10.983 -14.849 1.00 85.75 216 SER A N 1
ATOM 1767 C CA . SER A 1 216 ? 28.571 -12.083 -14.312 1.00 85.75 216 SER A CA 1
ATOM 1768 C C . SER A 1 216 ? 28.863 -13.427 -14.975 1.00 85.75 216 SER A C 1
ATOM 1770 O O . SER A 1 216 ? 28.546 -14.464 -14.396 1.00 85.75 216 SER A O 1
ATOM 1772 N N . HIS A 1 217 ? 29.482 -13.435 -16.159 1.00 88.19 217 HIS A N 1
ATOM 1773 C CA . HIS A 1 217 ? 29.784 -14.655 -16.901 1.00 88.19 217 HIS A CA 1
ATOM 1774 C C . HIS A 1 217 ? 31.269 -14.762 -17.229 1.00 88.19 217 HIS A C 1
ATOM 1776 O O . HIS A 1 217 ? 31.975 -13.778 -17.450 1.00 88.19 217 HIS A O 1
ATOM 1782 N N . LYS A 1 218 ? 31.772 -15.998 -17.269 1.00 82.81 218 LYS A N 1
ATOM 1783 C CA . LYS A 1 218 ? 33.187 -16.230 -17.550 1.00 82.81 218 LYS A CA 1
ATOM 1784 C C . LYS A 1 218 ? 33.424 -16.173 -19.056 1.00 82.81 218 LYS A C 1
ATOM 1786 O O . LYS A 1 218 ? 32.859 -16.980 -19.793 1.00 82.81 218 LYS A O 1
ATOM 1791 N N . LYS A 1 219 ? 34.268 -15.238 -19.499 1.00 84.38 219 LYS A N 1
ATOM 1792 C CA . LYS A 1 219 ? 34.745 -15.165 -20.886 1.00 84.38 219 LYS A CA 1
ATOM 1793 C C . LYS A 1 219 ? 35.815 -16.233 -21.129 1.00 84.38 219 LYS A C 1
ATOM 1795 O O . LYS A 1 219 ? 36.706 -16.403 -20.295 1.00 84.38 219 LYS A O 1
ATOM 1800 N N . CYS A 1 220 ? 35.746 -16.938 -22.257 1.00 82.31 220 CYS A N 1
ATOM 1801 C CA . CYS A 1 220 ? 36.819 -17.834 -22.682 1.00 82.31 220 CYS A CA 1
ATOM 1802 C C . CYS A 1 220 ? 38.117 -17.058 -22.887 1.00 82.31 220 CYS A C 1
ATOM 1804 O O . CYS A 1 220 ? 38.115 -16.016 -23.539 1.00 82.31 220 CYS A O 1
ATOM 1806 N N . SER A 1 221 ? 39.227 -17.619 -22.413 1.00 78.25 221 SER A N 1
ATOM 1807 C CA . SER A 1 221 ? 40.576 -17.143 -22.746 1.00 78.25 221 SER A CA 1
ATOM 1808 C C . SER A 1 221 ? 41.050 -17.600 -24.132 1.00 78.25 221 SER A C 1
ATOM 1810 O O . SER A 1 221 ? 42.111 -17.193 -24.585 1.00 78.25 221 SER A O 1
ATOM 1812 N N . CYS A 1 222 ? 40.284 -18.460 -24.799 1.00 78.12 222 CYS A N 1
ATOM 1813 C CA . CYS A 1 222 ? 40.554 -18.925 -26.148 1.00 78.12 222 CYS A CA 1
ATOM 1814 C C . CYS A 1 222 ? 40.106 -17.896 -27.209 1.00 78.12 222 CYS A C 1
ATOM 1816 O O . CYS A 1 222 ? 39.257 -17.046 -26.915 1.00 78.12 222 CYS A O 1
ATOM 1818 N N . PRO A 1 223 ? 40.573 -18.014 -28.470 1.00 76.56 223 PRO A N 1
ATOM 1819 C CA . PRO A 1 223 ? 40.209 -17.089 -29.550 1.00 76.56 223 PRO A CA 1
ATOM 1820 C C . PRO A 1 223 ? 38.703 -16.986 -29.830 1.00 76.56 223 PRO A C 1
ATOM 1822 O O . PRO A 1 223 ? 38.264 -16.031 -30.459 1.00 76.56 223 PRO A O 1
ATOM 1825 N N . CYS A 1 224 ? 37.890 -17.942 -29.358 1.00 80.25 224 CYS A N 1
ATOM 1826 C CA . CYS A 1 224 ? 36.445 -17.925 -29.584 1.00 80.25 224 CYS A CA 1
ATOM 1827 C C . CYS A 1 224 ? 35.717 -16.815 -28.803 1.00 80.25 224 CYS A C 1
ATOM 1829 O O . CYS A 1 224 ? 34.593 -16.472 -29.159 1.00 80.25 224 CYS A O 1
ATOM 1831 N N . GLY A 1 225 ? 36.312 -16.288 -27.722 1.00 77.75 225 GLY A N 1
ATOM 1832 C CA . GLY A 1 225 ? 35.773 -15.162 -26.949 1.00 77.75 225 GLY A CA 1
ATOM 1833 C C . GLY A 1 225 ? 34.390 -15.371 -26.312 1.00 77.75 225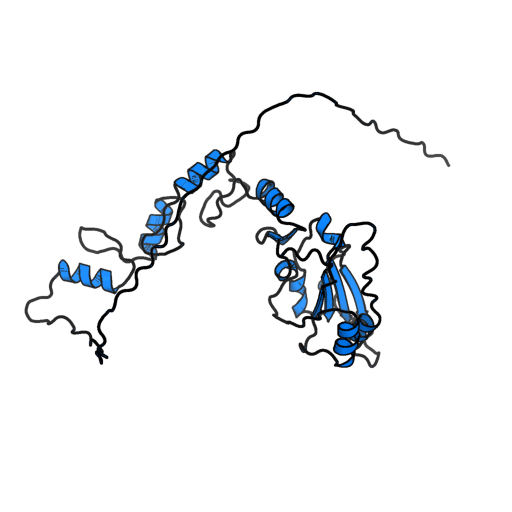 GLY A C 1
ATOM 1834 O O . GLY A 1 225 ? 33.817 -14.403 -25.813 1.00 77.75 225 GLY A O 1
ATOM 1835 N N . LYS A 1 226 ? 33.850 -16.599 -26.314 1.00 84.69 226 LYS A N 1
ATOM 1836 C CA . LYS A 1 226 ? 32.492 -16.915 -25.843 1.00 84.69 226 LYS A CA 1
ATOM 1837 C C . LYS A 1 226 ? 32.351 -16.763 -24.329 1.00 84.69 226 LYS A C 1
ATOM 1839 O O . LYS A 1 226 ? 33.295 -17.013 -23.579 1.00 84.69 226 LYS A O 1
ATOM 1844 N N . TYR A 1 227 ? 31.151 -16.400 -23.889 1.00 86.19 227 TYR A N 1
ATOM 1845 C CA . TYR A 1 227 ? 30.761 -16.379 -22.479 1.00 86.19 227 TYR A CA 1
ATOM 1846 C C . TYR A 1 227 ? 30.068 -17.684 -22.088 1.00 86.19 227 TYR A C 1
ATOM 1848 O O . TYR A 1 227 ? 29.409 -18.309 -22.917 1.00 86.19 227 TYR A O 1
ATOM 1856 N N . PHE A 1 228 ? 30.203 -18.075 -20.822 1.00 82.94 228 PHE A N 1
ATOM 1857 C CA . PHE A 1 228 ? 29.598 -19.292 -20.285 1.00 82.94 228 PHE A CA 1
ATOM 1858 C C . PHE A 1 228 ? 28.759 -18.988 -19.047 1.00 82.94 228 PHE A C 1
ATOM 1860 O O . PHE A 1 228 ? 29.201 -18.287 -18.132 1.00 82.94 228 PHE A O 1
ATOM 1867 N N . GLY A 1 229 ? 27.550 -19.552 -19.018 1.00 77.50 229 GLY A N 1
ATOM 1868 C CA . GLY A 1 229 ? 26.591 -19.370 -17.930 1.00 77.50 229 GLY A CA 1
ATOM 1869 C C . GLY A 1 229 ? 26.960 -20.095 -16.639 1.00 77.50 229 GLY A C 1
ATOM 1870 O O . GLY A 1 229 ? 26.549 -19.670 -15.565 1.00 77.50 229 GLY A O 1
ATOM 1871 N N . ASN A 1 230 ? 27.753 -21.167 -16.719 1.00 82.25 230 ASN A N 1
ATOM 1872 C CA . ASN A 1 230 ? 28.206 -21.915 -15.551 1.00 82.25 230 ASN A CA 1
ATOM 1873 C C . ASN A 1 230 ? 29.642 -22.433 -15.724 1.00 82.25 230 ASN A C 1
ATOM 1875 O O . ASN A 1 230 ? 30.183 -22.516 -16.828 1.00 82.25 230 ASN A O 1
ATOM 1879 N N . ARG A 1 231 ? 30.272 -22.792 -14.600 1.00 82.69 231 ARG A N 1
ATOM 1880 C CA . ARG A 1 231 ? 31.664 -23.260 -14.573 1.00 82.69 231 ARG A CA 1
ATOM 1881 C C . ARG A 1 231 ? 31.864 -24.566 -15.344 1.00 82.69 231 ARG A C 1
ATOM 1883 O O . ARG A 1 231 ? 32.914 -24.727 -15.955 1.00 82.69 231 ARG A O 1
ATOM 1890 N N . GLN A 1 232 ? 30.889 -25.474 -15.316 1.00 83.00 232 GLN A N 1
ATOM 1891 C CA . GLN A 1 232 ? 31.021 -26.790 -15.939 1.00 83.00 232 GLN A CA 1
ATOM 1892 C C . GLN A 1 232 ? 31.121 -26.678 -17.464 1.00 83.00 232 GLN A C 1
ATOM 1894 O O . GLN A 1 232 ? 32.099 -27.135 -18.043 1.00 83.00 232 GLN A O 1
ATOM 1899 N N . THR A 1 233 ? 30.197 -25.947 -18.092 1.00 83.19 233 THR A N 1
ATOM 1900 C CA . THR A 1 233 ? 30.208 -25.698 -19.545 1.00 83.19 233 THR A CA 1
ATOM 1901 C C . THR A 1 233 ? 31.468 -24.962 -20.003 1.00 83.19 233 THR A C 1
ATOM 1903 O O . THR A 1 233 ? 32.004 -25.262 -21.067 1.00 83.19 233 THR A O 1
ATOM 1906 N N . TYR A 1 234 ? 31.990 -24.044 -19.179 1.00 85.31 234 TYR A N 1
ATOM 1907 C CA . TYR A 1 234 ? 33.291 -23.420 -19.425 1.00 85.31 234 TYR A CA 1
ATOM 1908 C C . TYR A 1 234 ? 34.435 -24.442 -19.404 1.00 85.31 234 TYR A C 1
ATOM 1910 O O . TYR A 1 234 ? 35.291 -24.406 -20.282 1.00 85.31 234 TYR A O 1
ATOM 1918 N N . LEU A 1 235 ? 34.488 -25.326 -18.400 1.00 83.31 235 LEU A N 1
ATOM 1919 C CA . LEU A 1 235 ? 35.557 -26.321 -18.276 1.00 83.31 235 LEU A CA 1
ATOM 1920 C C . LEU A 1 235 ? 35.499 -27.347 -19.408 1.00 83.31 235 LEU A C 1
ATOM 1922 O O . LEU A 1 235 ? 36.540 -27.663 -19.977 1.00 83.31 235 LEU A O 1
ATOM 1926 N N . ASP A 1 236 ? 34.304 -27.808 -19.775 1.00 84.50 236 ASP A N 1
ATOM 1927 C CA . ASP A 1 236 ? 34.110 -28.731 -20.895 1.00 84.50 236 ASP A CA 1
ATOM 1928 C C . ASP A 1 236 ? 34.647 -28.133 -22.202 1.00 84.50 236 ASP A C 1
ATOM 1930 O O . ASP A 1 236 ? 35.385 -28.795 -22.931 1.00 84.50 236 ASP A O 1
ATOM 1934 N N . HIS A 1 237 ? 34.364 -26.850 -22.449 1.00 85.19 237 HIS A N 1
ATOM 1935 C CA . HIS A 1 237 ? 34.910 -26.111 -23.585 1.00 85.19 237 HIS A CA 1
ATOM 1936 C C . HIS A 1 237 ? 36.425 -25.869 -23.476 1.00 85.19 237 HIS A C 1
ATOM 1938 O O . HIS A 1 237 ? 37.161 -26.012 -24.448 1.00 85.19 237 HIS A O 1
ATOM 1944 N N . PHE A 1 238 ? 36.924 -25.501 -22.297 1.00 83.69 238 PHE A N 1
ATOM 1945 C CA . PHE A 1 238 ? 38.348 -25.243 -22.096 1.00 83.69 238 PHE A CA 1
ATOM 1946 C C . PHE A 1 238 ? 39.185 -26.500 -22.365 1.00 83.69 238 PHE A C 1
ATOM 1948 O O . PHE A 1 238 ? 40.171 -26.437 -23.096 1.00 83.69 238 PHE A O 1
ATOM 1955 N N . PHE A 1 239 ? 38.759 -27.653 -21.843 1.00 82.44 239 PHE A N 1
ATOM 1956 C CA . PHE A 1 239 ? 39.451 -28.926 -22.047 1.00 82.44 239 PHE A CA 1
ATOM 1957 C C . PHE A 1 239 ? 39.265 -29.514 -23.449 1.00 82.44 239 PHE A C 1
ATOM 1959 O O . PHE A 1 239 ? 40.065 -30.360 -23.840 1.00 82.44 239 PHE A O 1
ATOM 1966 N N . SER A 1 240 ? 38.260 -29.079 -24.222 1.00 81.38 240 SER A N 1
ATOM 1967 C CA . SER A 1 240 ? 38.173 -29.447 -25.641 1.00 81.38 240 SER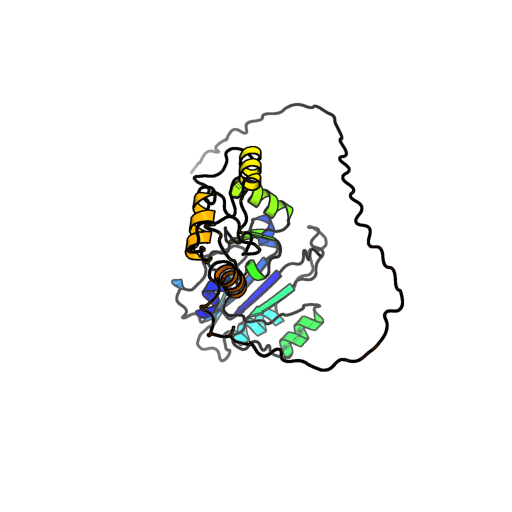 A CA 1
ATOM 1968 C C . SER A 1 240 ? 39.200 -28.702 -26.498 1.00 81.38 240 SER A C 1
ATOM 1970 O O . SER A 1 240 ? 39.632 -29.231 -27.515 1.00 81.38 240 SER A O 1
ATOM 1972 N N . TYR A 1 241 ? 39.589 -27.483 -26.104 1.00 79.81 241 TYR A N 1
ATOM 1973 C CA . TYR A 1 241 ? 40.571 -26.662 -26.826 1.00 79.81 241 TYR A CA 1
ATOM 1974 C C . TYR A 1 241 ? 42.009 -26.823 -26.315 1.00 79.81 241 TYR A C 1
ATOM 1976 O O . TYR A 1 241 ? 42.947 -26.701 -27.097 1.00 79.81 241 TYR A O 1
ATOM 1984 N N . TYR A 1 242 ? 42.189 -27.123 -25.028 1.00 75.88 242 TYR A N 1
ATOM 1985 C CA . TYR A 1 242 ? 43.487 -27.385 -24.405 1.00 75.88 242 TYR A CA 1
ATOM 1986 C C . TYR A 1 242 ? 43.451 -28.751 -23.710 1.00 75.88 242 TYR A C 1
ATOM 1988 O O . TYR A 1 242 ? 43.302 -28.819 -22.483 1.00 75.88 242 TYR A O 1
ATOM 1996 N N . PRO A 1 243 ? 43.529 -29.856 -24.474 1.00 68.50 243 PRO A N 1
ATOM 1997 C CA . PRO A 1 243 ? 43.598 -31.180 -23.881 1.00 68.50 243 PRO A CA 1
ATOM 1998 C C . PRO A 1 243 ? 44.850 -31.271 -22.994 1.00 68.50 243 PRO A C 1
ATOM 2000 O O . PRO A 1 243 ? 45.914 -30.779 -23.382 1.00 68.50 243 PRO A O 1
ATOM 2003 N N . PRO A 1 244 ? 44.746 -31.861 -21.791 1.00 61.03 244 PRO A N 1
ATOM 2004 C CA . PRO A 1 244 ? 45.884 -31.960 -20.891 1.00 61.03 244 PRO A CA 1
ATOM 2005 C C . PRO A 1 244 ? 47.034 -32.754 -21.538 1.00 61.03 244 PRO A C 1
ATOM 2007 O O . PRO A 1 244 ? 46.782 -33.638 -22.366 1.00 61.03 244 PRO A O 1
ATOM 2010 N N . PRO A 1 245 ? 48.296 -32.479 -21.155 1.00 61.88 245 PRO A N 1
ATOM 2011 C CA . PRO A 1 245 ? 49.439 -33.273 -21.588 1.00 61.88 245 PRO A CA 1
ATOM 2012 C C . PRO A 1 245 ? 49.196 -34.761 -21.319 1.00 61.88 245 PRO A C 1
ATOM 2014 O O . PRO A 1 245 ? 48.640 -35.129 -20.278 1.00 61.88 245 PRO A O 1
ATOM 2017 N N . LYS A 1 246 ? 49.615 -35.620 -22.254 1.00 56.31 246 LYS A N 1
ATOM 2018 C CA . LYS A 1 246 ? 49.497 -37.078 -22.117 1.00 56.31 246 LYS A CA 1
ATOM 2019 C C . LYS A 1 246 ? 50.143 -37.507 -20.790 1.00 56.31 246 LYS A C 1
ATOM 2021 O O . LYS A 1 246 ? 51.352 -37.383 -20.638 1.00 56.31 246 LYS A O 1
ATOM 2026 N N . GLY A 1 247 ? 49.330 -37.967 -19.835 1.00 58.41 247 GLY A N 1
ATOM 2027 C CA . GLY A 1 247 ? 49.781 -38.405 -18.504 1.00 58.41 247 GLY A CA 1
ATOM 2028 C C . GLY A 1 247 ? 48.952 -37.876 -17.328 1.00 58.41 247 GLY A C 1
ATOM 2029 O O . GLY A 1 247 ? 48.953 -38.492 -16.267 1.00 58.41 247 GLY A O 1
ATOM 2030 N N . LEU A 1 248 ? 48.181 -36.798 -17.511 1.00 53.56 248 LEU A N 1
ATOM 2031 C CA . LEU A 1 248 ? 47.228 -36.312 -16.506 1.00 53.56 248 LEU A CA 1
ATOM 2032 C C . LEU A 1 248 ? 45.808 -36.715 -16.909 1.00 53.56 248 LEU A C 1
ATOM 2034 O O . LEU A 1 248 ? 45.162 -36.075 -17.738 1.00 53.56 248 LEU A O 1
ATOM 2038 N N . SER A 1 249 ? 45.332 -37.820 -16.341 1.00 51.50 249 SER A N 1
ATOM 2039 C CA . SER A 1 249 ? 43.954 -38.284 -16.515 1.00 51.50 249 SER A CA 1
ATOM 2040 C C . SER A 1 249 ? 42.961 -37.188 -16.116 1.00 51.50 249 SER A C 1
ATOM 2042 O O . SER A 1 249 ? 43.125 -36.552 -15.074 1.00 51.50 249 SER A O 1
ATOM 2044 N N . ARG A 1 250 ? 41.898 -37.008 -16.915 1.00 50.84 250 ARG A N 1
ATOM 2045 C CA . ARG A 1 250 ? 40.705 -36.219 -16.550 1.00 50.84 250 ARG A CA 1
ATOM 2046 C C . ARG A 1 250 ? 40.301 -36.575 -15.107 1.00 50.84 250 ARG A C 1
ATOM 2048 O O . ARG A 1 250 ? 40.222 -37.774 -14.818 1.00 50.84 250 ARG A O 1
ATOM 2055 N N . PRO A 1 251 ? 40.009 -35.615 -14.210 1.00 43.47 251 PRO A N 1
ATOM 2056 C CA . PRO A 1 251 ? 39.424 -35.952 -12.920 1.00 43.47 251 PRO A CA 1
ATOM 2057 C C . PRO A 1 251 ? 38.114 -36.702 -13.180 1.00 43.47 251 PRO A C 1
ATOM 2059 O O . PRO A 1 251 ? 37.162 -36.129 -13.712 1.00 43.47 251 PRO A O 1
ATOM 2062 N N . LYS A 1 252 ? 38.076 -38.001 -12.867 1.00 46.00 252 LYS A N 1
ATOM 2063 C CA . LYS A 1 252 ? 36.827 -38.763 -12.840 1.00 46.00 252 LYS A CA 1
ATOM 2064 C C . LYS A 1 252 ? 35.998 -38.204 -11.689 1.00 46.00 252 LYS A C 1
ATOM 2066 O O . LYS A 1 252 ? 36.273 -38.507 -10.530 1.00 46.00 252 LYS A O 1
ATOM 2071 N N . HIS A 1 253 ? 35.012 -37.368 -11.996 1.00 42.66 253 HIS A N 1
ATOM 2072 C CA . HIS A 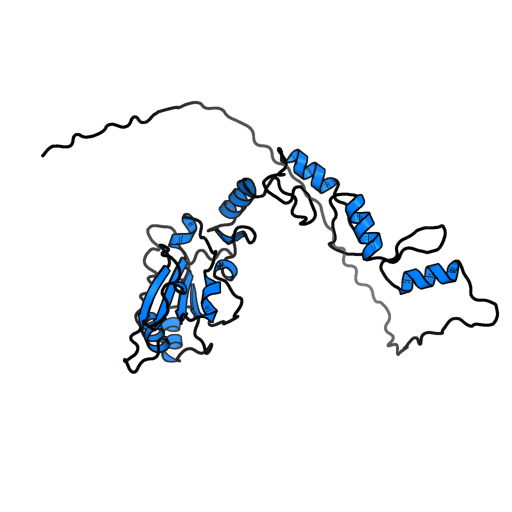1 253 ? 33.972 -37.070 -11.024 1.00 42.66 253 HIS A CA 1
ATOM 2073 C C . HIS A 1 253 ? 33.121 -38.326 -10.838 1.00 42.66 253 HIS A C 1
ATOM 2075 O O . HIS A 1 253 ? 32.740 -38.978 -11.807 1.00 42.66 253 HIS A O 1
ATOM 2081 N N . ARG A 1 254 ? 32.901 -38.690 -9.571 1.00 36.53 254 ARG A N 1
ATOM 2082 C CA . ARG A 1 254 ? 32.035 -39.793 -9.160 1.00 36.53 254 ARG A CA 1
ATOM 2083 C C . ARG A 1 254 ? 30.615 -39.527 -9.655 1.00 36.53 254 ARG A C 1
ATOM 2085 O O . ARG A 1 254 ? 29.917 -38.698 -9.077 1.00 36.53 254 ARG A O 1
ATOM 2092 N N . ASP A 1 255 ? 30.199 -40.274 -10.668 1.00 36.81 255 ASP A N 1
ATOM 2093 C CA . ASP A 1 255 ? 28.795 -40.599 -10.864 1.00 36.81 255 ASP A CA 1
ATOM 2094 C C . ASP A 1 255 ? 28.347 -41.442 -9.667 1.00 36.81 255 ASP A C 1
ATOM 2096 O O . ASP A 1 255 ? 28.753 -42.593 -9.498 1.00 36.81 255 ASP A O 1
ATOM 2100 N N . GLY A 1 256 ? 27.532 -40.848 -8.801 1.00 32.03 256 GLY A N 1
ATOM 2101 C CA . GLY A 1 256 ? 26.700 -41.604 -7.878 1.00 32.03 256 GLY A CA 1
ATOM 2102 C C . GLY A 1 256 ? 25.533 -42.223 -8.645 1.00 32.03 256 GLY A C 1
ATOM 2103 O O . GLY A 1 256 ? 24.450 -41.650 -8.669 1.00 32.03 256 GLY A O 1
ATOM 2104 N N . GLY A 1 257 ? 25.755 -43.374 -9.281 1.00 29.59 257 GLY A N 1
ATOM 2105 C CA . GLY A 1 257 ? 24.693 -44.366 -9.488 1.00 29.59 257 GLY A CA 1
ATOM 2106 C C . GLY A 1 257 ? 24.540 -45.190 -8.201 1.00 29.59 257 GLY A C 1
ATOM 2107 O O . GLY A 1 257 ? 25.502 -45.329 -7.455 1.00 29.59 257 GLY A O 1
ATOM 2108 N N . MET A 1 258 ? 23.417 -45.805 -7.843 1.00 37.88 258 MET A N 1
ATOM 2109 C CA . MET A 1 258 ? 22.122 -46.080 -8.480 1.00 37.88 258 MET A CA 1
ATOM 2110 C C . MET A 1 258 ? 21.247 -46.771 -7.361 1.00 37.88 258 MET A C 1
ATOM 2112 O O . MET A 1 258 ? 21.752 -46.813 -6.235 1.00 37.88 258 MET A O 1
ATOM 2116 N N . PRO A 1 259 ? 20.015 -47.329 -7.541 1.00 41.16 259 PRO A N 1
ATOM 2117 C CA . PRO A 1 259 ? 19.635 -48.222 -8.638 1.00 41.16 259 PRO A CA 1
ATOM 2118 C C . PRO A 1 259 ? 18.251 -48.022 -9.275 1.00 41.16 259 PRO A C 1
ATOM 2120 O O . PRO A 1 259 ? 17.286 -47.547 -8.682 1.00 41.16 259 PRO A O 1
ATOM 2123 N N . SER A 1 260 ? 18.210 -48.477 -10.528 1.00 33.97 260 SER A N 1
ATOM 2124 C CA . SER A 1 260 ? 17.041 -48.792 -11.343 1.00 33.97 260 SER A CA 1
ATOM 2125 C C . SER A 1 260 ? 15.958 -49.579 -10.609 1.00 33.97 260 SER A C 1
ATOM 2127 O O . SER A 1 260 ? 16.230 -50.637 -10.045 1.00 33.97 260 SER A O 1
ATOM 2129 N N . ALA A 1 261 ? 14.710 -49.164 -10.821 1.00 30.94 261 ALA A N 1
ATOM 2130 C CA . ALA A 1 261 ? 13.578 -50.074 -10.927 1.00 30.94 261 ALA A CA 1
ATOM 2131 C C . ALA A 1 261 ? 13.058 -50.045 -12.376 1.00 30.94 261 ALA A C 1
ATOM 2133 O O . ALA A 1 261 ? 12.707 -48.993 -12.908 1.00 30.94 261 ALA A O 1
ATOM 2134 N N . ASN A 1 262 ? 13.059 -51.220 -13.009 1.00 33.94 262 ASN A N 1
ATOM 2135 C CA . ASN A 1 262 ? 12.337 -51.541 -14.242 1.00 33.94 262 ASN A CA 1
ATOM 2136 C C . ASN A 1 262 ? 10.858 -51.158 -14.121 1.00 33.94 262 ASN A C 1
ATOM 2138 O O . ASN A 1 262 ? 10.268 -51.593 -13.145 1.00 33.94 262 ASN A O 1
ATOM 2142 N N . VAL A 1 263 ? 10.256 -50.519 -15.135 1.00 31.42 263 VAL A N 1
ATOM 2143 C CA . VAL A 1 263 ? 8.962 -50.915 -15.748 1.00 31.42 263 VAL A CA 1
ATOM 2144 C C . VAL A 1 263 ? 8.857 -50.262 -17.143 1.00 31.42 263 VAL A C 1
ATOM 2146 O O . VAL A 1 263 ? 9.154 -49.084 -17.322 1.00 31.42 263 VAL A O 1
ATOM 2149 N N . HIS A 1 264 ? 8.440 -51.053 -18.135 1.00 32.38 264 HIS A N 1
ATOM 2150 C CA . HIS A 1 264 ? 8.114 -50.663 -19.512 1.00 32.38 264 HIS A CA 1
ATOM 2151 C C . HIS A 1 264 ? 7.174 -49.443 -19.651 1.00 32.38 264 HIS A C 1
ATOM 2153 O O . HIS A 1 264 ? 6.252 -49.285 -18.850 1.00 32.38 264 HIS A O 1
ATOM 2159 N N . PRO A 1 265 ? 7.282 -48.652 -20.739 1.00 32.66 265 PRO A N 1
ATOM 2160 C CA . PRO A 1 265 ? 6.307 -47.617 -21.047 1.00 32.66 265 PRO A CA 1
ATOM 2161 C C . PRO A 1 265 ? 5.123 -48.214 -21.819 1.00 32.66 265 PRO A C 1
ATOM 2163 O O . PRO A 1 265 ? 5.243 -48.593 -22.985 1.00 32.66 265 PRO A O 1
ATOM 2166 N N . ASN A 1 266 ? 3.957 -48.260 -21.172 1.00 28.73 266 ASN A N 1
ATOM 2167 C CA . ASN A 1 266 ? 2.686 -48.445 -21.859 1.00 28.73 266 ASN A CA 1
ATOM 2168 C C . ASN A 1 266 ? 2.076 -47.075 -22.201 1.00 28.73 266 ASN A C 1
ATOM 2170 O O . ASN A 1 266 ? 2.150 -46.115 -21.436 1.00 28.73 266 ASN A O 1
ATOM 2174 N N . LYS A 1 267 ? 1.515 -47.005 -23.406 1.00 35.97 267 LYS A N 1
ATOM 2175 C CA . LYS A 1 267 ? 0.981 -45.824 -24.090 1.00 35.97 267 LYS A CA 1
ATOM 2176 C C . LYS A 1 267 ? -0.062 -45.075 -23.254 1.00 35.97 267 LYS A C 1
ATOM 2178 O O . LYS A 1 267 ? -1.095 -45.655 -22.950 1.00 35.97 267 LYS A O 1
ATOM 2183 N N . VAL A 1 268 ? 0.089 -43.757 -23.098 1.00 31.92 268 VAL A N 1
ATOM 2184 C CA . VAL A 1 268 ? -1.061 -42.835 -23.047 1.00 31.92 268 VAL A CA 1
ATOM 2185 C C . VAL A 1 268 ? -0.716 -41.546 -23.793 1.00 31.92 268 VAL A C 1
ATOM 2187 O O . VAL A 1 268 ? 0.115 -40.747 -23.371 1.00 31.92 268 VAL A O 1
ATOM 2190 N N . LYS A 1 269 ? -1.384 -41.357 -24.933 1.00 37.88 269 LYS A N 1
ATOM 2191 C CA . LYS A 1 269 ? -1.470 -40.093 -25.667 1.00 37.88 269 LYS A CA 1
ATOM 2192 C C . LYS A 1 269 ? -2.240 -39.075 -24.822 1.00 37.88 269 LYS A C 1
ATOM 2194 O O . LYS A 1 269 ? -3.386 -39.349 -24.477 1.00 37.88 269 LYS A O 1
ATOM 2199 N N . ARG A 1 270 ? -1.703 -37.870 -24.627 1.00 31.78 270 ARG A N 1
ATOM 2200 C CA . ARG A 1 270 ? -2.522 -36.653 -24.507 1.00 31.78 270 ARG A CA 1
ATOM 2201 C C . ARG A 1 270 ? -1.879 -35.516 -25.296 1.00 31.78 270 ARG A C 1
ATOM 2203 O O . ARG A 1 270 ? -0.858 -34.966 -24.906 1.00 31.78 270 ARG A O 1
ATOM 2210 N N . LYS A 1 271 ? -2.512 -35.220 -26.436 1.00 34.38 271 LYS A N 1
ATOM 2211 C CA . LYS A 1 271 ? -2.470 -33.929 -27.125 1.00 34.38 271 LYS A CA 1
ATOM 2212 C C . LYS A 1 271 ? -2.891 -32.846 -26.129 1.00 34.38 271 LYS A C 1
ATOM 2214 O O . LYS A 1 271 ? -3.942 -32.994 -25.511 1.00 34.38 271 LYS A O 1
ATOM 2219 N N . VAL A 1 272 ? -2.138 -31.755 -26.052 1.00 31.69 272 VAL A N 1
ATOM 2220 C CA . VAL A 1 272 ? -2.701 -30.450 -25.699 1.00 31.69 272 VAL A CA 1
ATOM 2221 C C . VAL A 1 272 ? -2.365 -29.513 -26.847 1.00 31.69 272 VAL A C 1
ATOM 2223 O O . VAL A 1 272 ? -1.208 -29.211 -27.121 1.00 31.69 272 VAL A O 1
ATOM 2226 N N . GLN A 1 273 ? -3.430 -29.186 -27.561 1.00 31.23 273 GLN A N 1
ATOM 2227 C CA . GLN A 1 273 ? -3.559 -28.205 -28.622 1.00 31.23 273 GLN A CA 1
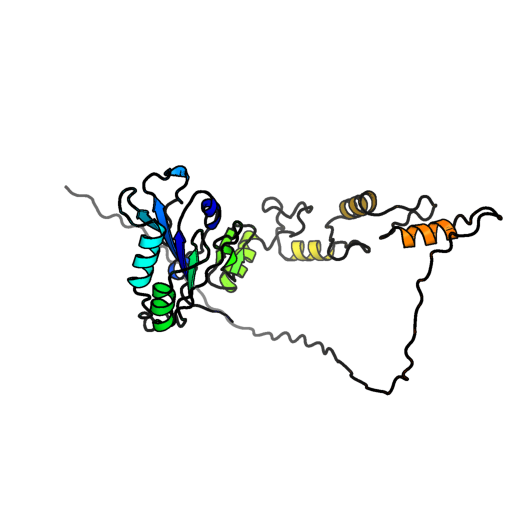ATOM 2228 C C . GLN A 1 273 ? -3.625 -26.845 -27.914 1.00 31.23 273 GLN A C 1
ATOM 2230 O O . GLN A 1 273 ? -4.452 -26.673 -27.021 1.00 31.23 273 GLN A O 1
ATOM 2235 N N . ILE A 1 274 ? -2.727 -25.918 -28.242 1.00 32.97 274 ILE A N 1
ATOM 2236 C CA . ILE A 1 274 ? -2.925 -24.501 -27.931 1.00 32.97 274 ILE A CA 1
ATOM 2237 C C . ILE A 1 274 ? -3.337 -23.888 -29.261 1.00 32.97 274 ILE A C 1
ATOM 2239 O O . ILE A 1 274 ? -2.500 -23.691 -30.138 1.00 32.97 274 ILE A O 1
ATOM 2243 N N . GLU A 1 275 ? -4.645 -23.727 -29.425 1.00 33.69 275 GLU A N 1
ATOM 2244 C CA . GLU A 1 275 ? -5.236 -22.913 -30.478 1.00 33.69 275 GLU A CA 1
ATOM 2245 C C . GLU A 1 275 ? -5.062 -21.441 -30.104 1.00 33.69 275 GLU A C 1
ATOM 2247 O O . GLU A 1 275 ? -5.377 -21.005 -28.994 1.00 33.69 275 GLU A O 1
ATOM 2252 N N . GLU A 1 276 ? -4.468 -20.715 -31.044 1.00 39.34 276 GLU A N 1
ATOM 2253 C CA . GLU A 1 276 ? -4.549 -19.271 -31.163 1.00 39.34 276 GLU A CA 1
ATOM 2254 C C . GLU A 1 276 ? -5.998 -18.885 -31.448 1.00 39.34 276 GLU A C 1
ATOM 2256 O O . GLU A 1 276 ? -6.619 -19.506 -32.298 1.00 39.34 276 GLU A O 1
ATOM 2261 N N . ASP A 1 277 ? -6.485 -17.818 -30.818 1.00 32.25 277 ASP A N 1
ATOM 2262 C CA . ASP A 1 277 ? -7.560 -17.012 -31.392 1.00 32.25 277 ASP A CA 1
ATOM 2263 C C . ASP A 1 277 ? -7.333 -15.536 -31.049 1.00 32.25 277 ASP A C 1
ATOM 2265 O O . ASP A 1 277 ? -7.650 -15.031 -29.970 1.00 32.25 277 ASP A O 1
ATOM 2269 N N . ASN A 1 278 ? -6.737 -14.848 -32.023 1.00 35.94 278 ASN A N 1
ATOM 2270 C CA . ASN A 1 278 ? -6.875 -13.416 -32.227 1.00 35.94 278 ASN A CA 1
ATOM 2271 C C . ASN A 1 278 ? -8.190 -13.181 -32.975 1.00 35.94 278 ASN A C 1
ATOM 2273 O O . ASN A 1 278 ? -8.318 -13.593 -34.126 1.00 35.94 278 ASN A O 1
ATOM 2277 N N . ALA A 1 279 ? -9.117 -12.431 -32.386 1.00 33.16 279 ALA A N 1
ATOM 2278 C CA . ALA A 1 279 ? -10.214 -11.830 -33.136 1.00 33.16 279 ALA A CA 1
ATOM 2279 C C . ALA A 1 279 ? -10.415 -10.378 -32.702 1.00 33.16 279 ALA A C 1
ATOM 2281 O O . ALA A 1 279 ? -11.062 -10.050 -31.709 1.00 33.16 279 ALA A O 1
ATOM 2282 N N . ILE A 1 280 ? -9.817 -9.512 -33.511 1.00 33.19 280 ILE A N 1
ATOM 2283 C CA . ILE A 1 280 ? -10.152 -8.105 -33.687 1.00 33.19 280 ILE A CA 1
ATOM 2284 C C . ILE A 1 280 ? -11.637 -8.025 -34.056 1.00 33.19 280 ILE A C 1
ATOM 2286 O O . ILE A 1 280 ? -12.060 -8.638 -35.032 1.00 33.19 280 ILE A O 1
ATOM 2290 N N . THR A 1 281 ? -12.427 -7.247 -33.317 1.00 31.95 281 THR A N 1
ATOM 2291 C CA . THR A 1 281 ? -13.737 -6.785 -33.793 1.00 31.95 281 THR A CA 1
ATOM 2292 C C . THR A 1 281 ? -13.776 -5.269 -33.754 1.00 31.95 281 THR A C 1
ATOM 2294 O O . THR A 1 281 ? -13.796 -4.629 -32.706 1.00 31.95 281 THR A O 1
ATOM 2297 N N . THR A 1 282 ? -13.752 -4.716 -34.957 1.00 31.48 282 THR A N 1
ATOM 2298 C CA . THR A 1 282 ? -14.047 -3.336 -35.304 1.00 31.48 282 THR A CA 1
ATOM 2299 C C . THR A 1 282 ? -15.526 -3.045 -35.055 1.00 31.48 282 THR A C 1
ATOM 2301 O O . THR A 1 282 ? -16.383 -3.734 -35.600 1.00 31.48 282 THR A O 1
ATOM 2304 N N . MET A 1 283 ? -15.837 -1.965 -34.337 1.00 30.27 283 MET A N 1
ATOM 2305 C CA . MET A 1 283 ? -17.052 -1.195 -34.597 1.00 30.27 283 MET A CA 1
ATOM 2306 C C . MET A 1 283 ? -16.726 0.293 -34.684 1.00 30.27 283 MET A C 1
ATOM 2308 O O . MET A 1 283 ? -15.856 0.825 -33.999 1.00 30.27 283 MET A O 1
ATOM 2312 N N . ARG A 1 284 ? -17.401 0.901 -35.651 1.00 31.12 284 ARG A N 1
ATOM 2313 C CA . ARG A 1 284 ? -17.223 2.211 -36.272 1.00 31.12 284 ARG A CA 1
ATOM 2314 C C . ARG A 1 284 ? -18.492 3.022 -35.964 1.00 31.12 284 ARG A C 1
ATOM 2316 O O . ARG A 1 284 ? -19.528 2.400 -35.753 1.00 31.12 284 ARG A O 1
ATOM 2323 N N . LEU A 1 285 ? -18.409 4.353 -36.125 1.00 27.91 285 LEU A N 1
ATOM 2324 C CA . LEU A 1 285 ? -19.510 5.350 -36.171 1.00 27.91 285 LEU A CA 1
ATOM 2325 C C . LEU A 1 285 ? -19.983 5.814 -34.767 1.00 27.91 285 LEU A C 1
ATOM 2327 O O . LEU A 1 285 ? -20.095 4.998 -33.869 1.00 27.91 285 LEU A O 1
ATOM 2331 N N . THR A 1 286 ? -20.242 7.092 -34.453 1.00 27.92 286 THR A N 1
ATOM 2332 C CA . THR A 1 286 ? -20.482 8.301 -35.266 1.00 27.92 286 THR A CA 1
ATOM 2333 C C . THR A 1 286 ? -20.394 9.575 -34.404 1.00 27.92 286 THR A C 1
ATOM 2335 O O . THR A 1 286 ? -20.591 9.545 -33.196 1.00 27.92 286 THR A O 1
ATOM 2338 N N . THR A 1 287 ? -20.122 10.679 -35.098 1.00 31.53 287 THR A N 1
ATOM 2339 C CA . THR A 1 287 ? -20.250 12.123 -34.805 1.00 31.53 287 THR A CA 1
ATOM 2340 C C . THR A 1 287 ? -21.282 12.617 -33.772 1.00 31.53 287 THR A C 1
ATOM 2342 O O . THR A 1 287 ? -22.430 12.191 -33.834 1.00 31.53 287 THR A O 1
ATOM 2345 N N . ALA A 1 288 ? -20.898 13.637 -32.979 1.00 28.73 288 ALA A N 1
ATOM 2346 C CA . ALA A 1 288 ? -21.671 14.844 -32.575 1.00 28.73 288 ALA A CA 1
ATOM 2347 C C . ALA A 1 288 ? -20.888 15.610 -31.473 1.00 28.73 288 ALA A C 1
ATOM 2349 O O . ALA A 1 288 ? -20.609 15.059 -30.417 1.00 28.73 288 ALA A O 1
ATOM 2350 N N . SER A 1 289 ? -20.238 16.737 -31.783 1.00 29.56 289 SER A N 1
ATOM 2351 C CA . SER A 1 289 ? -20.722 18.122 -31.607 1.00 29.56 289 SER A CA 1
ATOM 2352 C C . SER A 1 289 ? -20.823 18.629 -30.155 1.00 29.56 289 SER A C 1
ATOM 2354 O O . SER A 1 289 ? -21.644 18.155 -29.380 1.00 29.56 289 SER A O 1
ATOM 2356 N N . SER A 1 290 ? -20.052 19.697 -29.897 1.00 30.80 290 SER A N 1
ATOM 2357 C CA . SER A 1 290 ? -20.388 20.888 -29.090 1.00 30.80 290 SER A CA 1
ATOM 2358 C C . SER A 1 290 ? -20.753 20.720 -27.606 1.00 30.80 290 SER A C 1
ATOM 2360 O O . SER A 1 290 ? -21.811 20.207 -27.268 1.00 30.80 290 SER A O 1
ATOM 2362 N N . SER A 1 291 ? -19.973 21.329 -26.709 1.00 32.53 291 SER A N 1
ATOM 2363 C CA . SER A 1 291 ? -20.249 22.713 -26.292 1.00 32.53 291 SER A CA 1
ATOM 2364 C C . SER A 1 291 ? -19.305 23.166 -25.183 1.00 32.53 291 SER A C 1
ATOM 2366 O O . SER A 1 291 ? -19.144 22.531 -24.146 1.00 32.53 291 SER A O 1
ATOM 2368 N N . SER A 1 292 ? -18.686 24.303 -25.468 1.00 32.81 292 SER A N 1
ATOM 2369 C CA . SER A 1 292 ? -17.958 25.162 -24.554 1.00 32.81 292 SER A CA 1
ATOM 2370 C C . SER A 1 292 ? -18.975 25.979 -23.759 1.00 32.81 292 SER A C 1
ATOM 2372 O O . SER A 1 292 ? -19.814 26.638 -24.367 1.00 32.81 292 SER A O 1
ATOM 2374 N N . THR A 1 293 ? -18.887 25.978 -22.432 1.00 34.31 293 THR A N 1
ATOM 2375 C CA . THR A 1 293 ? -19.477 27.034 -21.599 1.00 34.31 293 THR A CA 1
ATOM 2376 C C . THR A 1 293 ? -18.561 27.291 -20.417 1.00 34.31 293 THR A C 1
ATOM 2378 O O . THR A 1 293 ? -18.422 26.467 -19.514 1.00 34.31 293 THR A O 1
ATOM 2381 N N . MET A 1 294 ? -17.916 28.454 -20.484 1.00 32.72 294 MET A N 1
ATOM 2382 C CA . MET A 1 294 ? -17.321 29.163 -19.363 1.00 32.72 294 MET A CA 1
ATOM 2383 C C . MET A 1 294 ? -18.373 29.365 -18.270 1.00 32.72 294 MET A C 1
ATOM 2385 O O . MET A 1 294 ? -19.483 29.797 -18.571 1.00 32.72 294 MET A O 1
ATOM 2389 N N . PHE A 1 295 ? -18.005 29.120 -17.015 1.00 32.34 295 PHE A N 1
ATOM 2390 C CA . PHE A 1 295 ? -18.708 29.705 -15.880 1.00 32.34 295 PHE A CA 1
ATOM 2391 C C . PHE A 1 295 ? -17.858 30.836 -15.314 1.00 32.34 295 PHE A C 1
ATOM 2393 O O . PHE A 1 295 ? -16.752 30.623 -14.815 1.00 32.34 295 PHE A O 1
ATOM 2400 N N . SER A 1 296 ? -18.401 32.040 -15.466 1.00 32.12 296 SER A N 1
ATOM 2401 C CA . SER A 1 296 ? -17.960 33.268 -14.827 1.00 32.12 296 SER A CA 1
ATOM 2402 C C . SER A 1 296 ? -18.181 33.201 -13.319 1.00 32.12 296 SER A C 1
ATOM 2404 O O . SER A 1 296 ? -19.150 32.623 -12.830 1.00 32.12 296 SER A O 1
ATOM 2406 N N . ILE A 1 297 ? -17.249 33.824 -12.609 1.00 33.19 297 ILE A N 1
ATOM 2407 C CA . ILE A 1 297 ? -17.265 34.092 -11.176 1.00 33.19 297 ILE A CA 1
ATOM 2408 C C . ILE A 1 297 ? -18.124 35.343 -10.962 1.00 33.19 297 ILE A C 1
ATOM 2410 O O . ILE A 1 297 ? -17.756 36.414 -11.441 1.00 33.19 297 ILE A O 1
ATOM 2414 N N . GLU A 1 298 ? -19.238 35.219 -10.242 1.00 32.78 298 GLU A N 1
ATOM 2415 C CA . GLU A 1 298 ? -19.920 36.359 -9.624 1.00 32.78 298 GLU A CA 1
ATOM 2416 C C . GLU A 1 298 ? -19.601 36.378 -8.129 1.00 32.78 298 GLU A C 1
ATOM 2418 O O . GLU A 1 298 ? -19.947 35.475 -7.366 1.00 32.78 298 GLU A O 1
ATOM 2423 N N . SER A 1 299 ? -18.878 37.423 -7.746 1.00 34.22 299 SER A N 1
ATOM 2424 C CA . SER A 1 299 ? -18.591 37.819 -6.376 1.00 34.22 299 SER A CA 1
ATOM 2425 C C . SER A 1 299 ? -19.839 38.443 -5.752 1.00 34.22 299 SER A C 1
ATOM 2427 O O . SER A 1 299 ? -20.424 39.356 -6.330 1.00 34.22 299 SER A O 1
ATOM 2429 N N . LEU A 1 300 ? -20.213 37.993 -4.554 1.00 41.03 300 LEU A N 1
ATOM 2430 C CA . LEU A 1 300 ? -21.187 38.680 -3.704 1.00 41.03 300 LEU A CA 1
ATOM 2431 C C . LEU A 1 300 ? -20.493 39.746 -2.834 1.00 41.03 300 LEU A C 1
ATOM 2433 O O . LEU A 1 300 ? -19.329 39.562 -2.463 1.00 41.03 300 LEU A O 1
ATOM 2437 N N . PRO A 1 301 ? -21.189 40.850 -2.510 1.00 49.91 301 PRO A N 1
ATOM 2438 C CA . PRO A 1 301 ? -20.639 41.972 -1.761 1.00 49.91 301 PRO A CA 1
ATOM 2439 C C . PRO A 1 301 ? -20.568 41.677 -0.258 1.00 49.91 301 PRO A C 1
ATOM 2441 O O . PRO A 1 301 ? -21.456 41.047 0.314 1.00 49.91 301 PRO A O 1
ATOM 2444 N N . GLY A 1 302 ? -19.496 42.159 0.371 1.00 37.94 302 GLY A N 1
ATOM 2445 C CA . GLY A 1 302 ? -19.403 42.285 1.819 1.00 37.94 302 GLY A CA 1
ATOM 2446 C C . GLY A 1 302 ? -20.006 43.614 2.260 1.00 37.94 302 GLY A C 1
ATOM 2447 O O . GLY A 1 302 ? -19.578 44.661 1.782 1.00 37.94 302 GLY A O 1
ATOM 2448 N N . ASP A 1 303 ? -20.959 43.538 3.180 1.00 49.06 303 ASP A N 1
ATOM 2449 C CA . ASP A 1 303 ? -21.474 44.653 3.968 1.00 49.06 303 ASP A CA 1
ATOM 2450 C C . ASP A 1 303 ? -21.217 44.355 5.450 1.00 49.06 303 ASP A C 1
ATOM 2452 O O . ASP A 1 303 ? -21.449 43.227 5.891 1.00 49.06 303 ASP A O 1
ATOM 2456 N N . GLY A 1 304 ? -20.817 45.398 6.186 1.00 43.50 304 GLY A N 1
ATOM 2457 C CA . GLY A 1 304 ? -21.109 45.577 7.616 1.00 43.50 304 GLY A CA 1
ATOM 2458 C C . GLY A 1 304 ? -20.189 44.897 8.613 1.00 43.50 304 GLY A C 1
ATOM 2459 O O . GLY A 1 304 ? -20.490 43.746 8.991 1.00 43.50 304 GLY A O 1
#

Secondary structure (DSSP, 8-state):
----PPEEEEEE--SSGGGGTTT-EE-TTTTTTEEEEEEEETTS-GGGSPPP-TTEEEEEE-SSSSS-HHHHHHHHHHH-----TTTTTS---S--EEEEE-TTS---HHHHHHHHTTT--EE----TT--GGGG-SSEETTTTEE-SSHHHHHHHIIIIITTS-S-TTSGGGSGGG--SSHHHHHHHHHT-EE-SSSTT-EESSHHHHHHHHHHHSEEPSSTT--EESSHHHHHHHHHHHSPPPTT---------------------------------------------------PPPP--

pLDDT: mean 71.48, std 20.87, range [27.91, 94.06]

Foldseek 3Di:
DQQLAAEEEQAADDQLCLQQCVLAAEDPVCLVRAAYEYQYAPPDDPVSDDDDDPRYHYHYDYPPDPDDSQNVSLVCLLVDDQDPPPCPPDVSPHRYEYEYEDPVLDDDPVSVVSQVVVVYDYGRDDDSNHYPCVPAPQADPVNNYGYSDPVVSVVCCVVPPQQADCPPPDPRNDPVNGDPDNVVSVVQVVCWDADPQDPPDIHSDPVVVVVCQVPQWDFDPDPVRDTDNDPVVNVVVVCVVVPDDPPDDDPPDDDDDDDDDDDDDDDDDDDDDDDDDDDDDDDDDDDDDDDDDDDDDDDDDDDD

Organism: Nematostella vectensis (NCBI:txid45351)